Protein AF-A0A524EIC7-F1 (afdb_monomer_lite)

Foldseek 3Di:
DDPPPFDWQWDADPPPRDIDTDGPVQQDPQQWHQDPPPRDIDHNPPPPPVPDPPPPPPPPPPLPQQAPVNALPLPVPDVVVCQVLLLVLLLVLCVCCVVVVVVLVVQLVVLCVVPNPVSNVVSVLVQQLVQLVSLQVSCCVSPVFHFDNDSVSSNQLSVQLVVVCCVVCVVVVVLVVCVVVDDPVRSVVVVVVCSVVCSSVSSVSSNVSSSNRGPRPPPCCPPVPPQWDWDQDPPRRDIDTDHPVQQDPVQWHQPPRNRDIDHDDDDDDPPPPPPPND

Sequence (278 aa):
MDLETQDKLRIECPRCGASYLYSKKHIDDDGFVECQNCGKPMEASIQESAVPPKVMPLEEPEEEYIPWGKRPENVERSIIQDLPKLFAQGFLLTLIFGLGSFFWIFFLAIFIALGSIFGLVIGIMAMLILAGWINMGLSGYFWSIDAKPDWKALLGHGLALLVLIVVVGIPILIVNFIRATLDLTLYILLQFLFLIVYTPIYGFIGRFVALHFEKGKVYDMGKPSKTARRAKCPNCAATYFYDESSVDSQGKIQCQNCGTRFNFPEGPIPSGIGSELQ

pLDDT: mean 84.23, std 17.42, range [38.91, 98.19]

Radius of gyration: 30.25 Å; chains: 1; bounding box: 68×48×91 Å

Structure (mmCIF, N/CA/C/O backbone):
data_AF-A0A524EIC7-F1
#
_entry.id   AF-A0A524EIC7-F1
#
loop_
_atom_site.group_PDB
_atom_site.id
_atom_site.type_symbol
_atom_site.label_atom_id
_atom_site.label_alt_id
_atom_site.label_comp_id
_atom_site.label_asym_id
_atom_site.label_entity_id
_atom_site.label_seq_id
_atom_site.pdbx_PDB_ins_code
_atom_site.Cartn_x
_atom_site.Cartn_y
_atom_site.Cartn_z
_atom_site.occupancy
_atom_site.B_iso_or_equiv
_atom_site.auth_seq_id
_atom_site.auth_comp_id
_atom_site.auth_asym_id
_atom_site.auth_atom_id
_atom_site.pdbx_PDB_model_num
ATOM 1 N N . MET A 1 1 ? -21.619 9.763 50.024 1.00 43.28 1 MET A N 1
ATOM 2 C CA . MET A 1 1 ? -22.488 8.677 49.533 1.00 43.28 1 MET A CA 1
ATOM 3 C C . MET A 1 1 ? -21.613 7.445 49.588 1.00 43.28 1 MET A C 1
ATOM 5 O O . MET A 1 1 ? -20.803 7.245 48.692 1.00 43.28 1 MET A O 1
ATOM 9 N N . ASP A 1 2 ? -21.631 6.773 50.735 1.00 39.47 2 ASP A N 1
ATOM 10 C CA . ASP A 1 2 ? -20.732 5.660 51.014 1.00 39.47 2 ASP A CA 1
ATOM 11 C C . ASP A 1 2 ? -21.096 4.500 50.093 1.00 39.47 2 ASP A C 1
ATOM 13 O O . ASP A 1 2 ? -22.223 4.005 50.096 1.00 39.47 2 ASP A O 1
ATOM 17 N N . LEU A 1 3 ? -20.149 4.118 49.240 1.00 43.47 3 LEU A N 1
ATOM 18 C CA . LEU A 1 3 ? -20.203 2.859 48.519 1.00 43.47 3 LEU A CA 1
ATOM 19 C C . LEU A 1 3 ? -19.966 1.771 49.564 1.00 43.47 3 LEU A C 1
ATOM 21 O O . LEU A 1 3 ? -18.830 1.362 49.783 1.00 43.47 3 LEU A O 1
ATOM 25 N N . GLU A 1 4 ? -21.035 1.340 50.235 1.00 50.25 4 GLU A N 1
ATOM 26 C CA . GLU A 1 4 ? -21.050 0.053 50.920 1.00 50.25 4 GLU A CA 1
ATOM 27 C C . GLU A 1 4 ? -20.623 -0.997 49.892 1.00 50.25 4 GLU A C 1
ATOM 29 O O . GLU A 1 4 ? -21.373 -1.361 48.981 1.00 50.25 4 GLU A O 1
ATOM 34 N N . THR A 1 5 ? -19.375 -1.443 49.999 1.00 52.91 5 THR A N 1
ATOM 35 C CA . THR A 1 5 ? -18.876 -2.664 49.381 1.00 52.91 5 THR A CA 1
ATOM 36 C C . THR A 1 5 ? -19.789 -3.789 49.838 1.00 52.91 5 THR A C 1
ATOM 38 O O . THR A 1 5 ? -19.650 -4.310 50.938 1.00 52.91 5 THR A O 1
ATOM 41 N N . GLN A 1 6 ? -20.799 -4.100 49.026 1.00 60.72 6 GLN A N 1
ATOM 42 C CA . GLN A 1 6 ? -21.720 -5.186 49.311 1.00 60.72 6 GLN A CA 1
ATOM 43 C C . GLN A 1 6 ? -20.923 -6.485 49.311 1.00 60.72 6 GLN A C 1
ATOM 45 O O . GLN A 1 6 ? -20.470 -6.929 48.255 1.00 60.72 6 GLN A O 1
ATOM 50 N N . ASP A 1 7 ? -20.773 -7.082 50.491 1.00 80.19 7 ASP A N 1
ATOM 51 C CA . ASP A 1 7 ? -20.221 -8.419 50.670 1.00 80.19 7 ASP A CA 1
ATOM 52 C C . ASP A 1 7 ? -21.032 -9.410 49.820 1.00 80.19 7 ASP A C 1
ATOM 54 O O . ASP A 1 7 ? -22.159 -9.793 50.164 1.00 80.19 7 ASP A O 1
ATOM 58 N N . LYS A 1 8 ? -20.482 -9.787 48.664 1.00 85.38 8 LYS A N 1
ATOM 59 C CA . LYS A 1 8 ? -21.011 -10.851 47.812 1.00 85.38 8 LYS A CA 1
ATOM 60 C C . LYS A 1 8 ? -20.210 -12.117 48.085 1.00 85.38 8 LYS A C 1
ATOM 62 O O . LYS A 1 8 ? -18.986 -12.102 47.992 1.00 85.38 8 LYS A O 1
ATOM 67 N N . LEU A 1 9 ? -20.902 -13.210 48.385 1.00 88.25 9 LEU A N 1
ATOM 68 C CA . LEU A 1 9 ? -20.310 -14.532 48.552 1.00 88.25 9 LEU A CA 1
ATOM 69 C C . LEU A 1 9 ? -20.399 -15.304 47.236 1.00 88.25 9 LEU A C 1
ATOM 71 O O . LEU A 1 9 ? -21.482 -15.419 46.661 1.00 88.25 9 LEU A O 1
ATOM 75 N N . ARG A 1 10 ? -19.277 -15.854 46.764 1.00 90.06 10 ARG A N 1
ATOM 76 C CA . ARG A 1 10 ? -19.276 -16.804 45.647 1.00 90.06 10 ARG A CA 1
ATOM 77 C C . ARG A 1 10 ? -19.504 -18.208 46.198 1.00 90.06 10 ARG A C 1
ATOM 79 O O . ARG A 1 10 ? -18.731 -18.650 47.039 1.00 90.06 10 ARG A O 1
ATOM 86 N N . ILE A 1 11 ? -20.538 -18.896 45.725 1.00 92.00 11 ILE A N 1
ATOM 87 C CA . ILE A 1 11 ? -20.890 -20.245 46.181 1.00 92.00 11 ILE A CA 1
ATOM 88 C C . ILE A 1 11 ? -21.060 -21.153 44.960 1.00 92.00 11 ILE A C 1
ATOM 90 O O . ILE A 1 11 ? -21.779 -20.808 44.018 1.00 92.00 11 ILE A O 1
ATOM 94 N N . GLU A 1 12 ? -20.393 -22.306 44.975 1.00 94.00 12 GLU A N 1
ATOM 95 C CA . GLU A 1 12 ? -20.515 -23.351 43.958 1.00 94.00 12 GLU A CA 1
ATOM 96 C C . GLU A 1 12 ? -21.539 -24.401 44.399 1.00 94.00 12 GLU A C 1
ATOM 98 O O . GLU A 1 12 ? -21.510 -24.891 45.527 1.00 94.00 12 GLU A O 1
ATOM 103 N N . CYS A 1 13 ? -22.484 -24.739 43.523 1.00 93.31 13 CYS A N 1
ATOM 104 C CA . CYS A 1 13 ? -23.522 -25.710 43.833 1.00 93.31 13 CYS A CA 1
ATOM 105 C C . CYS A 1 13 ? -22.961 -27.142 43.795 1.00 93.31 13 CYS A C 1
ATOM 107 O O . CYS A 1 13 ? -22.622 -27.617 42.708 1.00 93.31 13 CYS A O 1
ATOM 109 N N . PRO A 1 14 ? -22.992 -27.907 44.905 1.00 94.06 14 PRO A N 1
ATOM 110 C CA . PRO A 1 14 ? -22.426 -29.259 44.951 1.00 94.06 14 PRO A CA 1
ATOM 111 C C . PRO A 1 14 ? -23.191 -30.275 44.090 1.00 94.06 14 PRO A C 1
ATOM 113 O O . PRO A 1 14 ? -22.718 -31.385 43.869 1.00 94.06 14 PRO A O 1
ATOM 116 N N . ARG A 1 15 ? -24.394 -29.925 43.616 1.00 93.12 15 ARG A N 1
ATOM 117 C CA . ARG A 1 15 ? -25.211 -30.809 42.772 1.00 93.12 15 ARG A CA 1
ATOM 118 C C . ARG A 1 15 ? -24.992 -30.609 41.277 1.00 93.12 15 ARG A C 1
ATOM 120 O O . ARG A 1 15 ? -25.079 -31.581 40.540 1.00 93.12 15 ARG A O 1
ATOM 127 N N . CYS A 1 16 ? -24.790 -29.371 40.822 1.00 90.00 16 CYS A N 1
ATOM 128 C CA . CYS A 1 16 ? -24.720 -29.060 39.387 1.00 90.00 16 CYS A CA 1
ATOM 129 C C . CYS A 1 16 ? -23.423 -28.368 38.944 1.00 90.00 16 CYS A C 1
ATOM 131 O O . CYS A 1 16 ? -23.261 -28.135 37.752 1.00 90.00 16 CYS A O 1
ATOM 133 N N . GLY A 1 17 ? -22.524 -28.017 39.870 1.00 90.69 17 GLY A N 1
ATOM 134 C CA . GLY A 1 17 ? -21.249 -27.348 39.578 1.00 90.69 17 GLY A CA 1
ATOM 135 C C . GLY A 1 17 ? -21.366 -25.869 39.189 1.00 90.69 17 GLY A C 1
ATOM 136 O O . GLY A 1 17 ? -20.363 -25.212 38.932 1.00 90.69 17 GLY A O 1
ATOM 137 N N . ALA A 1 18 ? -22.577 -25.307 39.131 1.00 84.12 18 ALA A N 1
ATOM 138 C CA . ALA A 1 18 ? -22.754 -23.895 38.808 1.00 84.12 18 ALA A CA 1
ATOM 139 C C . ALA A 1 18 ? -22.288 -23.000 39.970 1.00 84.12 18 ALA A C 1
ATOM 141 O O . ALA A 1 18 ? -22.643 -23.241 41.125 1.00 84.12 18 ALA A O 1
ATOM 142 N N . SER A 1 19 ? -21.525 -21.952 39.655 1.00 91.00 19 SER A N 1
ATOM 143 C CA . SER A 1 19 ? -21.022 -20.960 40.614 1.00 91.00 19 SER A CA 1
ATOM 144 C C . SER A 1 19 ? -21.784 -19.643 40.497 1.00 91.00 19 SER A C 1
ATOM 146 O O . SER A 1 19 ? -21.865 -19.079 39.409 1.00 91.00 19 SER A O 1
ATOM 148 N N . TYR A 1 20 ? -22.282 -19.120 41.619 1.00 88.94 20 TYR A N 1
ATOM 149 C CA . TYR A 1 20 ? -23.049 -17.869 41.672 1.00 88.94 20 TYR A CA 1
ATOM 150 C C . TYR A 1 20 ? -22.525 -16.920 42.753 1.00 88.94 20 TYR A C 1
ATOM 152 O O . TYR A 1 20 ? -21.944 -17.359 43.743 1.00 88.94 20 TYR A O 1
ATOM 160 N N . LEU A 1 21 ? -22.748 -15.615 42.565 1.00 91.19 21 LEU A N 1
ATOM 161 C CA . LEU A 1 21 ? -22.489 -14.571 43.561 1.00 91.19 21 LEU A CA 1
ATOM 162 C C . LEU A 1 21 ? -23.799 -14.186 44.256 1.00 91.19 21 LEU A C 1
ATOM 164 O O . LEU A 1 21 ? -24.669 -13.567 43.644 1.00 91.19 21 LEU A O 1
ATOM 168 N N . TYR A 1 22 ? -23.920 -14.509 45.540 1.00 90.81 22 TYR A N 1
ATOM 169 C CA . TYR A 1 22 ? -25.063 -14.143 46.371 1.00 90.81 22 TYR A CA 1
ATOM 170 C C . TYR A 1 22 ? -24.699 -12.966 47.275 1.00 90.81 22 TYR A C 1
ATOM 172 O O . TYR A 1 22 ? -23.690 -12.978 47.973 1.00 90.81 22 TYR A O 1
ATOM 180 N N . SER A 1 23 ? -25.529 -11.927 47.285 1.00 89.75 23 SER A N 1
ATOM 181 C CA . SER A 1 23 ? -25.493 -10.914 48.349 1.00 89.75 23 SER A CA 1
ATOM 182 C C . SER A 1 23 ? -26.122 -11.468 49.629 1.00 89.75 23 SER A C 1
ATOM 184 O O . SER A 1 23 ? -27.088 -12.221 49.518 1.00 89.75 23 SER A O 1
ATOM 186 N N . LYS A 1 24 ? -25.689 -11.003 50.811 1.00 90.19 24 LYS A N 1
ATOM 187 C CA . LYS A 1 24 ? -26.228 -11.429 52.125 1.00 90.19 24 LYS A CA 1
ATOM 188 C C . LYS A 1 24 ? -27.764 -11.490 52.207 1.00 90.19 24 LYS A C 1
ATOM 190 O O . LYS A 1 24 ? -28.291 -12.408 52.805 1.00 90.19 24 LYS A O 1
ATOM 195 N N . LYS A 1 25 ? -28.485 -10.588 51.527 1.00 93.00 25 LYS A N 1
ATOM 196 C CA . LYS A 1 25 ? -29.965 -10.587 51.459 1.00 93.00 25 LYS A CA 1
ATOM 197 C C . LYS A 1 25 ? -30.618 -11.815 50.794 1.00 93.00 25 LYS A C 1
ATOM 199 O O . LYS A 1 25 ? -31.835 -11.921 50.835 1.00 93.00 25 LYS A O 1
ATOM 204 N N . HIS A 1 26 ? -29.855 -12.654 50.092 1.00 92.94 26 HIS A N 1
ATOM 205 C CA . HIS A 1 26 ? -30.364 -13.880 49.459 1.00 92.94 26 HIS A CA 1
ATOM 206 C C . HIS A 1 26 ? -30.046 -15.136 50.275 1.00 92.94 26 HIS A C 1
ATOM 208 O O . HIS A 1 26 ? -30.415 -16.223 49.845 1.00 92.94 26 HIS A O 1
ATOM 214 N N . ILE A 1 27 ? -29.330 -14.982 51.390 1.00 92.94 27 ILE A N 1
ATOM 215 C CA . ILE A 1 27 ? -29.072 -16.048 52.350 1.00 92.94 27 ILE A CA 1
ATOM 216 C C . ILE A 1 27 ? -30.216 -15.984 53.357 1.00 92.94 27 ILE A C 1
ATOM 218 O O . ILE A 1 27 ? -30.491 -14.905 53.886 1.00 92.94 27 ILE A O 1
ATOM 222 N N . ASP A 1 28 ? -30.917 -17.095 53.552 1.00 94.62 28 ASP A N 1
ATOM 223 C CA . ASP A 1 28 ? -31.962 -17.170 54.570 1.00 94.62 28 ASP A CA 1
ATOM 224 C C . ASP A 1 28 ? -31.372 -17.174 55.992 1.00 94.62 28 ASP A C 1
ATOM 226 O O . ASP A 1 28 ? -30.154 -17.230 56.189 1.00 94.62 28 ASP A O 1
ATOM 230 N N . ASP A 1 29 ? -32.243 -17.079 56.997 1.00 94.38 29 ASP A N 1
ATOM 231 C CA . ASP A 1 29 ? -31.838 -17.017 58.407 1.00 94.38 29 ASP A CA 1
ATOM 232 C C . ASP A 1 29 ? -31.119 -18.299 58.879 1.00 94.38 29 ASP A C 1
ATOM 234 O O . ASP A 1 29 ? -30.371 -18.259 59.858 1.00 94.38 29 ASP A O 1
ATOM 238 N N . ASP A 1 30 ? -31.298 -19.413 58.159 1.00 95.00 30 ASP A N 1
ATOM 239 C CA . ASP A 1 30 ? -30.657 -20.704 58.419 1.00 95.00 30 ASP A CA 1
ATOM 240 C C . ASP A 1 30 ? -29.318 -20.860 57.670 1.00 95.00 30 ASP A C 1
ATOM 242 O O . ASP A 1 30 ? -28.636 -21.878 57.809 1.00 95.00 30 ASP A O 1
ATOM 246 N N . GLY A 1 31 ? -28.906 -19.858 56.886 1.00 94.50 31 GLY A N 1
ATOM 247 C CA . GLY A 1 31 ? -27.647 -19.872 56.150 1.00 94.50 31 GLY A CA 1
ATOM 248 C C . GLY A 1 31 ? -27.704 -20.608 54.809 1.00 94.50 31 GLY A C 1
ATOM 249 O O . GLY A 1 31 ? -26.655 -20.980 54.288 1.00 94.50 31 GLY A O 1
ATOM 250 N N . PHE A 1 32 ? -28.880 -20.830 54.223 1.00 95.94 32 PHE A N 1
ATOM 251 C CA . PHE A 1 32 ? -29.047 -21.485 52.926 1.00 95.94 32 PHE A CA 1
ATOM 252 C C . PHE A 1 32 ? -29.341 -20.488 51.800 1.00 95.94 32 PHE A C 1
ATOM 254 O O . PHE A 1 32 ? -29.868 -19.393 51.991 1.00 95.94 32 PHE A O 1
ATOM 261 N N . VAL A 1 33 ? -28.975 -20.887 50.580 1.00 96.44 33 VAL A N 1
ATOM 262 C CA . VAL A 1 33 ? -29.345 -20.217 49.327 1.00 96.44 33 VAL A CA 1
ATOM 263 C C . VAL A 1 33 ? -29.922 -21.235 48.352 1.00 96.44 33 VAL A C 1
ATOM 265 O O . VAL A 1 33 ? -29.544 -22.408 48.358 1.00 96.44 33 VAL A O 1
ATOM 268 N N . GLU A 1 34 ? -30.815 -20.799 47.470 1.00 96.50 34 GLU A N 1
ATOM 269 C CA . GLU A 1 34 ? -31.344 -21.647 46.403 1.00 96.50 34 GLU A CA 1
ATOM 270 C C . GLU A 1 34 ? -30.486 -21.521 45.137 1.00 96.50 34 GLU A C 1
ATOM 272 O O . GLU A 1 34 ? -30.243 -20.423 44.635 1.00 96.50 34 GLU A O 1
ATOM 277 N N . CYS A 1 35 ? -30.014 -22.651 44.599 1.00 94.12 35 CYS A N 1
ATOM 278 C CA . CYS A 1 35 ? -29.236 -22.646 43.364 1.00 94.12 35 CYS A CA 1
ATOM 279 C C . CYS A 1 35 ? -30.078 -22.152 42.178 1.00 94.12 35 CYS A C 1
ATOM 281 O O . CYS A 1 35 ? -31.041 -22.814 41.791 1.00 94.12 35 CYS A O 1
ATOM 283 N N . GLN A 1 36 ? -29.645 -21.073 41.518 1.00 91.88 36 GLN A N 1
ATOM 284 C CA . GLN A 1 36 ? -30.349 -20.507 40.357 1.00 91.88 36 GLN A CA 1
ATOM 285 C C . GLN A 1 36 ? -30.436 -21.451 39.143 1.00 91.88 36 GLN A C 1
ATOM 287 O O . GLN A 1 36 ? -31.256 -21.223 38.260 1.00 91.88 36 GLN A O 1
ATOM 292 N N . ASN A 1 37 ? -29.606 -22.501 39.083 1.00 90.12 37 ASN A N 1
ATOM 293 C CA . ASN A 1 37 ? -29.665 -23.494 38.007 1.00 90.12 37 ASN A CA 1
ATOM 294 C C . ASN A 1 37 ? -30.654 -24.628 38.311 1.00 90.12 37 ASN A C 1
ATOM 296 O O . ASN A 1 37 ? -31.500 -24.965 37.491 1.00 90.12 37 ASN A O 1
ATOM 300 N N . CYS A 1 38 ? -30.522 -25.266 39.480 1.00 92.06 38 CYS A N 1
ATOM 301 C CA . CYS A 1 38 ? -31.224 -26.520 39.777 1.00 92.06 38 CYS A CA 1
ATOM 302 C C . CYS A 1 38 ? -32.336 -26.401 40.829 1.00 92.06 38 CYS A C 1
ATOM 304 O O . CYS A 1 38 ? -32.993 -27.405 41.114 1.00 92.06 38 CYS A O 1
ATOM 306 N N . GLY A 1 39 ? -32.535 -25.220 41.426 1.00 94.31 39 GLY A N 1
ATOM 307 C CA . GLY A 1 39 ? -33.586 -24.960 42.419 1.00 94.31 39 GLY A CA 1
ATOM 308 C C . GLY A 1 39 ? -33.437 -25.763 43.715 1.00 94.31 39 GLY A C 1
ATOM 309 O O . GLY A 1 39 ? -34.411 -26.026 44.414 1.00 94.31 39 GLY A O 1
ATOM 310 N N . LYS A 1 40 ? -32.238 -26.280 44.012 1.00 97.00 40 LYS A N 1
ATOM 311 C CA . LYS A 1 40 ? -31.982 -27.014 45.259 1.00 97.00 40 LYS A CA 1
ATOM 312 C C . LYS A 1 40 ? -31.330 -26.091 46.288 1.00 97.00 40 LYS A C 1
ATOM 314 O O . LYS A 1 40 ? -30.403 -25.367 45.912 1.00 97.00 40 LYS A O 1
ATOM 319 N N . PRO A 1 41 ? -31.773 -26.141 47.559 1.00 96.38 41 PRO A N 1
ATOM 320 C CA . PRO A 1 41 ? -31.133 -25.399 48.633 1.00 96.38 41 PRO A CA 1
ATOM 321 C C . PRO A 1 41 ? -29.729 -25.953 48.882 1.00 96.38 41 PRO A C 1
ATOM 323 O O . PRO A 1 41 ? -29.483 -27.159 48.753 1.00 96.38 41 PRO A O 1
ATOM 326 N N . MET A 1 42 ? -28.809 -25.060 49.216 1.00 94.75 42 MET A N 1
ATOM 327 C CA . MET A 1 42 ? -27.413 -25.357 49.514 1.00 94.75 42 MET A CA 1
ATOM 328 C C . MET A 1 42 ? -26.915 -24.416 50.609 1.00 94.75 42 MET A C 1
ATOM 330 O O . MET A 1 42 ? -27.291 -23.247 50.643 1.00 94.75 42 MET A O 1
ATOM 334 N N . GLU A 1 43 ? -26.097 -24.946 51.511 1.00 95.56 43 GLU A N 1
ATOM 335 C CA . GLU A 1 43 ? -25.564 -24.208 52.653 1.00 95.56 43 GLU A CA 1
ATOM 336 C C . GLU A 1 43 ? -24.532 -23.181 52.172 1.00 95.56 43 GLU A C 1
ATOM 338 O O . GLU A 1 43 ? -23.590 -23.510 51.443 1.00 95.56 43 GLU A O 1
ATOM 343 N N . ALA A 1 44 ? -24.705 -21.923 52.566 1.00 92.12 44 ALA A N 1
ATOM 344 C CA . ALA A 1 44 ? -23.763 -20.844 52.324 1.00 92.12 44 ALA A CA 1
ATOM 345 C C . ALA A 1 44 ? -22.614 -20.927 53.336 1.00 92.12 44 ALA A C 1
ATOM 347 O O . ALA A 1 44 ? -22.401 -20.021 54.141 1.00 92.12 44 ALA A O 1
ATOM 348 N N . SER A 1 45 ? -21.858 -22.030 53.313 1.00 80.88 45 SER A N 1
ATOM 349 C CA . SER A 1 45 ? -20.663 -22.144 54.141 1.00 80.88 45 SER A CA 1
ATOM 350 C C . SER A 1 45 ? -19.664 -21.090 53.671 1.00 80.88 45 SER A C 1
ATOM 352 O O . SER A 1 45 ? -19.160 -21.167 52.545 1.00 80.88 45 SER A O 1
ATOM 354 N N . ILE A 1 46 ? -19.388 -20.102 54.523 1.00 69.38 46 ILE A N 1
ATOM 355 C CA . ILE A 1 46 ? -18.307 -19.141 54.322 1.00 69.38 46 ILE A CA 1
ATOM 356 C C . ILE A 1 46 ? -17.011 -19.941 54.405 1.00 69.38 46 ILE A C 1
ATOM 358 O O . ILE A 1 46 ? -16.428 -20.119 55.470 1.00 69.38 46 ILE A O 1
ATOM 362 N N . GLN A 1 47 ? -16.564 -20.474 53.272 1.00 62.41 47 GLN A N 1
ATOM 363 C CA . GLN A 1 47 ? -15.172 -20.855 53.154 1.00 62.41 47 GLN A CA 1
ATOM 364 C C . GLN A 1 47 ? -14.408 -19.535 53.131 1.00 62.41 47 GLN A C 1
ATOM 366 O O . GLN A 1 47 ? -14.334 -18.874 52.094 1.00 62.41 47 GLN A O 1
ATOM 371 N N . GLU A 1 48 ? -13.889 -19.124 54.292 1.00 57.00 48 GLU A N 1
ATOM 372 C CA . GLU A 1 48 ? -12.797 -18.155 54.399 1.00 57.00 48 GLU A CA 1
ATOM 373 C C . GLU A 1 48 ? -11.598 -18.749 53.654 1.00 57.00 48 GLU A C 1
ATOM 375 O O . GLU A 1 48 ? -10.664 -19.313 54.220 1.00 57.00 48 GLU A O 1
ATOM 380 N N . SER A 1 49 ? -11.657 -18.691 52.327 1.00 51.47 49 SER A N 1
ATOM 381 C CA . SER A 1 49 ? -10.529 -18.976 51.472 1.00 51.47 49 SER A CA 1
ATOM 382 C C . SER A 1 49 ? -9.527 -17.862 51.734 1.00 51.47 49 SER A C 1
ATOM 384 O O . SER A 1 49 ? -9.565 -16.811 51.102 1.00 51.47 49 SER A O 1
ATOM 386 N N . ALA A 1 50 ? -8.601 -18.119 52.658 1.00 51.59 50 ALA A N 1
ATOM 387 C CA . ALA A 1 50 ? -7.410 -17.315 52.920 1.00 51.59 50 ALA A CA 1
ATOM 388 C C . ALA A 1 50 ? -6.454 -17.242 51.710 1.00 51.59 50 ALA A C 1
ATOM 390 O O . ALA A 1 50 ? -5.340 -16.732 51.821 1.00 51.59 50 ALA A O 1
ATOM 391 N N . VAL A 1 51 ? -6.866 -17.752 50.547 1.00 51.81 51 VAL A N 1
ATOM 392 C CA . VAL A 1 51 ? -6.217 -17.464 49.277 1.00 51.81 51 VAL A CA 1
ATOM 393 C C . VAL A 1 51 ? -6.649 -16.049 48.891 1.00 51.81 51 VAL A C 1
ATOM 395 O O . VAL A 1 51 ? -7.816 -15.871 48.526 1.00 51.81 51 VAL A O 1
ATOM 398 N N . PRO A 1 52 ? -5.762 -15.033 48.982 1.00 52.47 52 PRO A N 1
ATOM 399 C CA . PRO A 1 52 ? -6.078 -13.712 48.457 1.00 52.47 52 PRO A CA 1
ATOM 400 C C . PRO A 1 52 ? -6.564 -13.910 47.024 1.00 52.47 52 PRO A C 1
ATOM 402 O O . PRO A 1 52 ? -5.974 -14.749 46.329 1.00 52.47 52 PRO A O 1
ATOM 405 N N . PRO A 1 53 ? -7.634 -13.217 46.584 1.00 50.47 53 PRO A N 1
ATOM 406 C CA . PRO A 1 53 ? -8.099 -13.336 45.215 1.00 50.47 53 PRO A CA 1
ATOM 407 C C . PRO A 1 53 ? -6.864 -13.153 44.352 1.00 50.47 53 PRO A C 1
ATOM 409 O O . PRO A 1 53 ? -6.218 -12.103 44.402 1.00 50.47 53 PRO A O 1
ATOM 412 N N . LYS A 1 54 ? -6.462 -14.224 43.656 1.00 48.09 54 LYS A N 1
ATOM 413 C CA . LYS A 1 54 ? -5.453 -14.127 42.619 1.00 48.09 54 LYS A CA 1
ATOM 414 C C . LYS A 1 54 ? -6.093 -13.135 41.680 1.00 48.09 54 LYS A C 1
ATOM 416 O O . LYS A 1 54 ? -7.055 -13.498 41.009 1.00 48.09 54 LYS A O 1
ATOM 421 N N . VAL A 1 55 ? -5.663 -11.877 41.777 1.00 46.88 55 VAL A N 1
ATOM 422 C CA . VAL A 1 55 ? -6.048 -10.812 40.870 1.00 46.88 55 VAL A CA 1
ATOM 423 C C . VAL A 1 55 ? -5.699 -11.426 39.538 1.00 46.88 55 VAL A C 1
ATOM 425 O O . VAL A 1 55 ? -4.516 -11.570 39.221 1.00 46.88 55 VAL A O 1
ATOM 428 N N . MET A 1 56 ? -6.710 -11.964 38.848 1.00 38.91 56 MET A N 1
ATOM 429 C CA . MET A 1 56 ? -6.535 -12.331 37.465 1.00 38.91 56 MET A CA 1
ATOM 430 C C . MET A 1 56 ? -6.047 -11.016 36.886 1.00 38.91 56 MET A C 1
ATOM 432 O O . MET A 1 56 ? -6.736 -10.005 37.079 1.00 38.91 56 MET A O 1
ATOM 436 N N . PRO A 1 57 ? -4.818 -10.964 36.337 1.00 46.88 57 PRO A N 1
ATOM 437 C CA . PRO A 1 57 ? -4.457 -9.827 35.519 1.00 46.88 57 PRO A CA 1
ATOM 438 C C . PRO A 1 57 ? -5.659 -9.675 34.606 1.00 46.88 57 PRO A C 1
ATOM 440 O O . PRO A 1 57 ? -6.045 -10.679 34.005 1.00 46.88 57 PRO A O 1
ATOM 443 N N . LEU A 1 58 ? -6.336 -8.522 34.660 1.00 49.72 58 LEU A N 1
ATOM 444 C CA . LEU A 1 58 ? -7.356 -8.175 33.682 1.00 49.72 58 LEU A CA 1
ATOM 445 C C . LEU A 1 58 ? -6.715 -8.556 32.358 1.00 49.72 58 LEU A C 1
ATOM 447 O O . LEU A 1 58 ? -5.732 -7.916 31.980 1.00 49.72 58 LEU A O 1
ATOM 451 N N . GLU A 1 59 ? -7.141 -9.682 31.780 1.00 50.50 59 GLU A N 1
ATOM 452 C CA . GLU A 1 59 ? -6.656 -10.105 30.481 1.00 50.50 59 GLU A CA 1
ATOM 453 C C . GLU A 1 59 ? -7.003 -8.909 29.622 1.00 50.50 59 GLU A C 1
ATOM 455 O O . GLU A 1 59 ? -8.177 -8.533 29.535 1.00 50.50 59 GLU A O 1
ATOM 460 N N . GLU A 1 60 ? -5.964 -8.200 29.166 1.00 51.59 60 GLU A N 1
ATOM 461 C CA . GLU A 1 60 ? -6.146 -7.062 28.283 1.00 51.59 60 GLU A CA 1
ATOM 462 C C . GLU A 1 60 ? -7.094 -7.567 27.204 1.00 51.59 60 GLU A C 1
ATOM 464 O O . GLU A 1 60 ? -6.768 -8.589 26.591 1.00 51.59 60 GLU A O 1
ATOM 469 N N . PRO A 1 61 ? -8.298 -6.977 27.075 1.00 51.09 61 PRO A N 1
ATOM 470 C CA . PRO A 1 61 ? -9.337 -7.538 26.232 1.00 51.09 61 PRO A CA 1
ATOM 471 C C . PRO A 1 61 ? -8.710 -7.783 24.870 1.00 51.09 61 PRO A C 1
ATOM 473 O O . PRO A 1 61 ? -8.240 -6.825 24.252 1.00 51.09 61 PRO A O 1
ATOM 476 N N . GLU A 1 62 ? -8.616 -9.060 24.472 1.00 48.50 62 GLU A N 1
ATOM 477 C CA . GLU A 1 62 ? -7.997 -9.440 23.208 1.00 48.50 62 GLU A CA 1
ATOM 478 C C . GLU A 1 62 ? -8.645 -8.574 22.134 1.00 48.50 62 GLU A C 1
ATOM 480 O O . GLU A 1 62 ? -9.861 -8.624 21.932 1.00 48.50 62 GLU A O 1
ATOM 485 N N . GLU A 1 63 ? -7.842 -7.693 21.534 1.00 50.41 63 GLU A N 1
ATOM 486 C CA . GLU A 1 63 ? -8.303 -6.717 20.558 1.00 50.41 63 GLU A CA 1
ATOM 487 C C . GLU A 1 63 ? -9.052 -7.481 19.459 1.00 50.41 63 GLU A C 1
ATOM 489 O O . GLU A 1 63 ? -8.426 -8.165 18.645 1.00 50.41 63 GLU A O 1
ATOM 494 N N . GLU A 1 64 ? -10.389 -7.407 19.435 1.00 50.59 64 GLU A N 1
ATOM 495 C CA . GLU A 1 64 ? -11.188 -8.082 18.413 1.00 50.59 64 GLU A CA 1
ATOM 496 C C . GLU A 1 64 ? -10.960 -7.351 17.084 1.00 50.59 64 GLU A C 1
ATOM 498 O O . GLU A 1 64 ? -11.669 -6.420 16.695 1.00 50.59 64 GLU A O 1
ATOM 503 N N . TYR A 1 65 ? -9.883 -7.736 16.400 1.00 55.38 65 TYR A N 1
ATOM 504 C CA . TYR A 1 65 ? -9.528 -7.263 15.078 1.00 55.38 65 TYR A CA 1
ATOM 505 C C . TYR A 1 65 ? -10.704 -7.531 14.143 1.00 55.38 65 TYR A C 1
ATOM 507 O O . TYR A 1 65 ? -10.993 -8.680 13.812 1.00 55.38 65 TYR A O 1
ATOM 515 N N . ILE A 1 66 ? -11.379 -6.471 13.690 1.00 57.44 66 ILE A N 1
ATOM 516 C CA . ILE A 1 66 ? -12.402 -6.586 12.651 1.00 57.44 66 ILE A CA 1
ATOM 517 C C . ILE A 1 66 ? -11.667 -6.851 11.328 1.00 57.44 66 ILE A C 1
ATOM 519 O O . ILE A 1 66 ? -11.003 -5.940 10.813 1.00 57.44 66 ILE A O 1
ATOM 523 N N . PRO A 1 67 ? -11.781 -8.063 10.746 1.00 52.59 67 PRO A N 1
ATOM 524 C CA . PRO A 1 67 ? -11.121 -8.394 9.492 1.00 52.59 67 PRO A CA 1
ATOM 525 C C . PRO A 1 67 ? -11.526 -7.409 8.406 1.00 52.59 67 PRO A C 1
ATOM 527 O O . PRO A 1 67 ? -12.688 -7.014 8.340 1.00 52.59 67 PRO A O 1
ATOM 530 N N . TRP A 1 68 ? -10.592 -7.039 7.530 1.00 51.28 68 TRP A N 1
ATOM 531 C CA . TRP A 1 68 ? -10.832 -6.066 6.458 1.00 51.28 68 TRP A CA 1
ATOM 532 C C . TRP A 1 68 ? -12.114 -6.358 5.653 1.00 51.28 68 TRP A C 1
ATOM 534 O O . TRP A 1 68 ? -12.926 -5.460 5.464 1.00 51.28 68 TRP A O 1
ATOM 544 N N . GLY A 1 69 ? -12.372 -7.624 5.303 1.00 54.84 69 GLY A N 1
ATOM 545 C CA . GLY A 1 69 ? -13.589 -8.034 4.583 1.00 54.84 69 GLY A CA 1
ATOM 546 C C . GLY A 1 69 ? -14.899 -7.943 5.383 1.00 54.84 69 GLY A C 1
ATOM 547 O O . GLY A 1 69 ? -15.970 -8.121 4.817 1.00 54.84 69 GLY A O 1
ATOM 548 N N . LYS A 1 70 ? -14.831 -7.683 6.695 1.00 54.75 70 LYS A N 1
ATOM 549 C CA . LYS A 1 70 ? -15.985 -7.408 7.565 1.00 54.75 70 LYS A CA 1
ATOM 550 C C . LYS A 1 70 ? -16.124 -5.930 7.911 1.00 54.75 70 LYS A C 1
ATOM 552 O O . LYS A 1 70 ? -17.087 -5.567 8.586 1.00 54.75 70 LYS A O 1
ATOM 557 N N . ARG A 1 71 ? -15.185 -5.073 7.490 1.00 59.00 71 ARG A N 1
ATOM 558 C CA . ARG A 1 71 ? -15.379 -3.637 7.651 1.00 59.00 71 ARG A CA 1
ATOM 559 C C . ARG A 1 71 ? -16.501 -3.233 6.706 1.00 59.00 71 ARG A C 1
ATOM 561 O O . ARG A 1 71 ? -16.389 -3.513 5.515 1.00 59.00 71 ARG A O 1
ATOM 568 N N . PRO A 1 72 ? -17.581 -2.625 7.211 1.00 49.50 72 PRO A N 1
ATOM 569 C CA . PRO A 1 72 ? -18.617 -2.065 6.365 1.00 49.50 72 PRO A CA 1
ATOM 570 C C . PRO A 1 72 ? -17.963 -0.992 5.503 1.00 49.50 72 PRO A C 1
ATOM 572 O O . PRO A 1 72 ? -17.650 0.110 5.947 1.00 49.50 72 PRO A O 1
ATOM 575 N N . GLU A 1 73 ? -17.670 -1.405 4.283 1.00 53.19 73 GLU A N 1
ATOM 576 C CA . GLU A 1 73 ? -17.161 -0.610 3.198 1.00 53.19 73 GLU A CA 1
ATOM 577 C C . GLU A 1 73 ? -17.849 0.763 3.243 1.00 53.19 73 GLU A C 1
ATOM 579 O O . GLU A 1 73 ? -19.053 0.883 3.017 1.00 53.19 73 GLU A O 1
ATOM 584 N N . ASN A 1 74 ? -17.097 1.824 3.551 1.00 48.72 74 ASN A N 1
ATOM 585 C CA . ASN A 1 74 ? -17.521 3.202 3.287 1.00 48.72 74 ASN A CA 1
ATOM 586 C C . ASN A 1 74 ? -17.528 3.438 1.758 1.00 48.72 74 ASN A C 1
ATOM 588 O O . ASN A 1 74 ? -16.924 4.383 1.254 1.00 48.72 74 ASN A O 1
ATOM 592 N N . VAL A 1 75 ? -18.165 2.520 1.021 1.00 48.53 75 VAL A N 1
ATOM 593 C CA . VAL A 1 75 ? -18.147 2.332 -0.436 1.00 48.53 75 VAL A CA 1
ATOM 594 C C . VAL A 1 75 ? -18.939 3.383 -1.184 1.00 48.53 75 VAL A C 1
ATOM 596 O O . VAL A 1 75 ? -18.819 3.489 -2.399 1.00 48.53 75 VAL A O 1
ATOM 599 N N . GLU A 1 76 ? -19.666 4.246 -0.484 1.00 46.41 76 GLU A N 1
ATOM 600 C CA . GLU A 1 76 ? -20.330 5.369 -1.140 1.00 46.41 76 GLU A CA 1
ATOM 601 C C . GLU A 1 76 ? -19.434 6.589 -1.368 1.00 46.41 76 GLU A C 1
ATOM 603 O O . GLU A 1 76 ? -19.828 7.481 -2.123 1.00 46.41 76 GLU A O 1
ATOM 608 N N . ARG A 1 77 ? -18.206 6.651 -0.820 1.00 57.97 77 ARG A N 1
ATOM 609 C CA . ARG A 1 77 ? -17.240 7.613 -1.373 1.00 57.97 77 ARG A CA 1
ATOM 610 C C . ARG A 1 77 ? -16.823 7.103 -2.737 1.00 57.97 77 ARG A C 1
ATOM 612 O O . ARG A 1 77 ? -16.055 6.151 -2.849 1.00 57.97 77 ARG A O 1
ATOM 619 N N . SER A 1 78 ? -17.382 7.722 -3.774 1.00 74.75 78 SER A N 1
ATOM 620 C CA . SER A 1 78 ? -17.095 7.330 -5.143 1.00 74.75 78 SER A CA 1
ATOM 621 C C . SER A 1 78 ? -15.583 7.358 -5.363 1.00 74.75 78 SER A C 1
ATOM 623 O O . SER A 1 78 ? -14.900 8.295 -4.951 1.00 74.75 78 SER A O 1
ATOM 625 N N . ILE A 1 79 ? -15.054 6.337 -6.039 1.00 83.31 79 ILE A N 1
ATOM 626 C CA . ILE A 1 79 ? -13.637 6.252 -6.443 1.00 83.31 79 ILE A CA 1
ATOM 627 C C . ILE A 1 79 ? -13.167 7.569 -7.089 1.00 83.31 79 ILE A C 1
ATOM 629 O O . ILE A 1 79 ? -12.013 7.963 -6.957 1.00 83.31 79 ILE A O 1
ATOM 633 N N . ILE A 1 80 ? -14.090 8.284 -7.734 1.00 87.94 80 ILE A N 1
ATOM 634 C CA . ILE A 1 80 ? -13.886 9.597 -8.344 1.00 87.94 80 ILE A CA 1
ATOM 635 C C . ILE A 1 80 ? -13.472 10.661 -7.310 1.00 87.94 80 ILE A C 1
ATOM 637 O O . ILE A 1 80 ? -12.574 11.449 -7.593 1.00 87.94 80 ILE A O 1
ATOM 641 N N . GLN A 1 81 ? -14.068 10.685 -6.112 1.00 90.50 81 GLN A N 1
ATOM 642 C CA . GLN A 1 81 ? -13.686 11.616 -5.036 1.00 90.50 81 GLN A CA 1
ATOM 643 C C . GLN A 1 81 ? -12.283 11.328 -4.490 1.00 90.50 81 GLN A C 1
ATOM 645 O O . GLN A 1 81 ? -11.559 12.246 -4.106 1.00 90.50 81 GLN A O 1
ATOM 650 N N . ASP A 1 82 ? -11.892 10.056 -4.488 1.00 91.81 82 ASP A N 1
ATOM 651 C CA . ASP A 1 82 ? -10.581 9.605 -4.027 1.00 91.81 82 ASP A CA 1
ATOM 652 C C . ASP A 1 82 ? -9.501 9.709 -5.120 1.00 91.81 82 ASP A C 1
ATOM 654 O O . ASP A 1 82 ? -8.307 9.667 -4.812 1.00 91.81 82 ASP A O 1
ATOM 658 N N . LEU A 1 83 ? -9.891 9.891 -6.387 1.00 95.19 83 LEU A N 1
ATOM 659 C CA . LEU A 1 83 ? -8.990 9.888 -7.539 1.00 95.19 83 LEU A CA 1
ATOM 660 C C . LEU A 1 83 ? -7.835 10.901 -7.423 1.00 95.19 83 LEU A C 1
ATOM 662 O O . LEU A 1 83 ? -6.699 10.497 -7.679 1.00 95.19 83 LEU A O 1
ATOM 666 N N . PRO A 1 84 ? -8.034 12.163 -6.982 1.00 96.56 84 PRO A N 1
ATOM 667 C CA . PRO A 1 84 ? -6.925 13.102 -6.808 1.00 96.56 84 PRO A CA 1
ATOM 668 C C . PRO A 1 84 ? -5.907 12.640 -5.757 1.00 96.56 84 PRO A C 1
ATOM 670 O O . PRO A 1 84 ? -4.705 12.818 -5.942 1.00 96.56 84 PRO A O 1
ATOM 673 N N . LYS A 1 85 ? -6.369 12.007 -4.669 1.00 95.62 85 LYS A N 1
ATOM 674 C CA . LYS A 1 85 ? -5.490 11.462 -3.623 1.00 95.62 85 LYS A CA 1
ATOM 675 C C . LYS A 1 85 ? -4.732 10.233 -4.110 1.00 95.62 85 LYS A C 1
ATOM 677 O O . LYS A 1 85 ? -3.533 10.129 -3.863 1.00 95.62 85 LYS A O 1
ATOM 682 N N . LEU A 1 86 ? -5.411 9.335 -4.829 1.00 96.62 86 LEU A N 1
ATOM 683 C CA . LEU A 1 86 ? -4.781 8.179 -5.475 1.00 96.62 86 LEU A CA 1
ATOM 684 C C . LEU A 1 86 ? -3.699 8.638 -6.453 1.00 96.62 86 LEU A C 1
ATOM 686 O O . LEU A 1 86 ? -2.582 8.128 -6.423 1.00 96.62 86 LEU A O 1
ATOM 690 N N . PHE A 1 87 ? -4.000 9.648 -7.269 1.00 97.69 87 PHE A N 1
ATOM 691 C CA . PHE A 1 87 ? -3.034 10.216 -8.196 1.00 97.69 87 PHE A CA 1
ATOM 692 C C . PHE A 1 87 ? -1.833 10.822 -7.457 1.00 97.69 87 PHE A C 1
ATOM 694 O O . PHE A 1 87 ? -0.695 10.497 -7.778 1.00 97.69 87 PHE A O 1
ATOM 701 N N . ALA A 1 88 ? -2.062 11.644 -6.427 1.00 98.00 88 ALA A N 1
ATOM 702 C CA . ALA A 1 88 ? -0.989 12.269 -5.653 1.00 98.00 88 ALA A CA 1
ATOM 703 C C . ALA A 1 88 ? -0.077 11.239 -4.961 1.00 98.00 88 ALA A C 1
ATOM 705 O O . ALA A 1 88 ? 1.147 11.334 -5.066 1.00 98.00 88 ALA A O 1
ATOM 706 N N . GLN A 1 89 ? -0.655 10.227 -4.303 1.00 97.56 89 GLN A N 1
ATOM 707 C CA . GLN A 1 89 ? 0.121 9.159 -3.672 1.00 97.56 89 GLN A CA 1
ATOM 708 C C . GLN A 1 89 ? 0.929 8.374 -4.705 1.00 97.56 89 GLN A C 1
ATOM 710 O O . GLN A 1 89 ? 2.123 8.155 -4.511 1.00 97.56 89 GLN A O 1
ATOM 715 N N . GLY A 1 90 ? 0.293 7.947 -5.796 1.00 97.75 90 GLY A N 1
ATOM 716 C CA . GLY A 1 90 ? 0.959 7.168 -6.830 1.00 97.75 90 GLY A CA 1
ATOM 717 C C . GLY A 1 90 ? 2.048 7.948 -7.558 1.00 97.75 90 GLY A C 1
ATOM 718 O O . GLY A 1 90 ? 3.087 7.381 -7.893 1.00 97.75 90 GLY A O 1
ATOM 719 N N . PHE A 1 91 ? 1.862 9.258 -7.738 1.00 98.06 91 PHE A N 1
ATOM 720 C CA . PHE A 1 91 ? 2.852 10.132 -8.356 1.00 98.06 91 PHE A CA 1
ATOM 721 C C . PHE A 1 91 ? 4.084 10.256 -7.463 1.00 98.06 91 PHE A C 1
ATOM 723 O O . PHE A 1 91 ? 5.203 10.056 -7.929 1.00 98.06 91 PHE A O 1
ATOM 730 N N . LEU A 1 92 ? 3.885 10.505 -6.164 1.00 98.19 92 LEU A N 1
ATOM 731 C CA . LEU A 1 92 ? 4.978 10.541 -5.191 1.00 98.19 92 LEU A CA 1
ATOM 732 C C . LEU A 1 92 ? 5.693 9.194 -5.094 1.00 98.19 92 LEU A C 1
ATOM 734 O O . LEU A 1 92 ? 6.919 9.166 -5.078 1.00 98.19 92 LEU A O 1
ATOM 738 N N . LEU A 1 93 ? 4.954 8.083 -5.092 1.00 97.12 93 LEU A N 1
ATOM 739 C CA . LEU A 1 93 ? 5.543 6.746 -5.081 1.00 97.12 93 LEU A CA 1
ATOM 740 C C . LEU A 1 93 ? 6.403 6.502 -6.332 1.00 97.12 93 LEU A C 1
ATOM 742 O O . LEU A 1 93 ? 7.531 6.026 -6.223 1.00 97.12 93 LEU A O 1
ATOM 746 N N . THR A 1 94 ? 5.901 6.895 -7.506 1.00 96.12 94 THR A N 1
ATOM 747 C CA . THR A 1 94 ? 6.620 6.799 -8.786 1.00 96.12 94 THR A CA 1
ATOM 748 C C . THR A 1 94 ? 7.873 7.668 -8.788 1.00 96.12 94 THR A C 1
ATOM 750 O O . THR A 1 94 ? 8.933 7.208 -9.203 1.00 96.12 94 THR A O 1
ATOM 753 N N . LEU A 1 95 ? 7.783 8.904 -8.293 1.00 96.56 95 LEU A N 1
ATOM 754 C CA . LEU A 1 95 ? 8.914 9.825 -8.213 1.00 96.56 95 LEU A CA 1
ATOM 755 C C . LEU A 1 95 ? 9.992 9.303 -7.254 1.00 96.56 95 LEU A C 1
ATOM 757 O O . LEU A 1 95 ? 11.167 9.263 -7.614 1.00 96.56 95 LEU A O 1
ATOM 761 N N . ILE A 1 96 ? 9.595 8.869 -6.055 1.00 96.81 96 ILE A N 1
ATOM 762 C CA . ILE A 1 96 ? 10.515 8.371 -5.028 1.00 96.81 96 ILE A CA 1
ATOM 763 C C . ILE A 1 96 ? 11.187 7.079 -5.489 1.00 96.81 96 ILE A C 1
ATOM 765 O O . ILE A 1 96 ? 12.405 6.977 -5.384 1.00 96.81 96 ILE A O 1
ATOM 769 N N . PHE A 1 97 ? 10.447 6.106 -6.031 1.00 95.06 97 PHE A N 1
ATOM 770 C CA . PHE A 1 97 ? 11.063 4.876 -6.536 1.00 95.06 97 PHE A CA 1
ATOM 771 C C . PHE A 1 97 ? 11.845 5.096 -7.827 1.00 95.06 97 PHE A C 1
ATOM 773 O O . PHE A 1 97 ? 12.888 4.476 -7.999 1.00 95.06 97 PHE A O 1
ATOM 780 N N . GLY A 1 98 ? 11.409 6.003 -8.702 1.00 92.50 98 GLY A N 1
ATOM 781 C CA . GLY A 1 98 ? 12.149 6.372 -9.904 1.00 92.50 98 GLY A CA 1
ATOM 782 C C . GLY A 1 98 ? 13.520 6.948 -9.555 1.00 92.50 98 GLY A C 1
ATOM 783 O O . GLY A 1 98 ? 14.542 6.389 -9.948 1.00 92.50 98 GLY A O 1
ATOM 784 N N . LEU A 1 99 ? 13.555 8.007 -8.740 1.00 94.44 99 LEU A N 1
ATOM 785 C CA . LEU A 1 99 ? 14.806 8.616 -8.275 1.00 94.44 99 LEU A CA 1
ATOM 786 C C . LEU A 1 99 ? 15.612 7.650 -7.400 1.00 94.44 99 LEU A C 1
ATOM 788 O O . LEU A 1 99 ? 16.819 7.499 -7.579 1.00 94.44 99 LEU A O 1
ATOM 792 N N . GLY A 1 100 ? 14.937 6.957 -6.485 1.00 93.88 100 GLY A N 1
ATOM 793 C CA . GLY A 1 100 ? 15.533 5.985 -5.579 1.00 93.88 100 GLY A CA 1
ATOM 794 C C . GLY A 1 100 ? 16.205 4.834 -6.316 1.00 93.88 100 GLY A C 1
ATOM 795 O O . GLY A 1 100 ? 17.299 4.445 -5.926 1.00 93.88 100 GLY A O 1
ATOM 796 N N . SER A 1 101 ? 15.622 4.341 -7.415 1.00 92.75 101 SER A N 1
ATOM 797 C CA . SER A 1 101 ? 16.193 3.251 -8.216 1.00 92.75 101 SER A CA 1
ATOM 798 C C . SER A 1 101 ? 17.565 3.603 -8.791 1.00 92.75 101 SER A C 1
ATOM 800 O O . SER A 1 101 ? 18.450 2.751 -8.798 1.00 92.75 101 SER A O 1
ATOM 802 N N . PHE A 1 102 ? 17.780 4.864 -9.187 1.00 91.81 102 PHE A N 1
ATOM 803 C CA . PHE A 1 102 ? 19.076 5.328 -9.671 1.00 91.81 102 PHE A CA 1
ATOM 804 C C . PHE A 1 102 ? 20.140 5.194 -8.581 1.00 91.81 102 PHE A C 1
ATOM 806 O O . PHE A 1 102 ? 21.158 4.543 -8.797 1.00 91.81 102 PHE A O 1
ATOM 813 N N . PHE A 1 103 ? 19.872 5.724 -7.383 1.00 93.19 103 PHE A N 1
ATOM 814 C CA . PHE A 1 103 ? 20.771 5.570 -6.235 1.00 93.19 103 PHE A CA 1
ATOM 815 C C . PHE A 1 103 ? 20.943 4.101 -5.832 1.00 93.19 103 PHE A C 1
ATOM 817 O O . PHE A 1 103 ? 22.042 3.669 -5.484 1.00 93.19 103 PHE A O 1
ATOM 824 N N . TRP A 1 104 ? 19.868 3.320 -5.918 1.00 94.00 104 TRP A N 1
ATOM 825 C CA . TRP A 1 104 ? 19.836 1.930 -5.492 1.00 94.00 104 TRP A CA 1
ATOM 826 C C . TRP A 1 104 ? 20.761 1.028 -6.311 1.00 94.00 104 TRP A C 1
ATOM 828 O O . TRP A 1 104 ? 21.414 0.149 -5.752 1.00 94.00 104 TRP A O 1
ATOM 838 N N . ILE A 1 105 ? 20.876 1.273 -7.620 1.00 94.25 105 ILE A N 1
ATOM 839 C CA . ILE A 1 105 ? 21.798 0.541 -8.501 1.00 94.25 105 ILE A CA 1
ATOM 840 C C . ILE A 1 105 ? 23.248 0.689 -8.019 1.00 94.25 105 ILE A C 1
ATOM 842 O O . ILE A 1 105 ? 23.964 -0.309 -7.922 1.00 94.25 105 ILE A O 1
ATOM 846 N N . PHE A 1 106 ? 23.672 1.905 -7.654 1.00 94.06 106 PHE A N 1
ATOM 847 C CA . PHE A 1 106 ? 25.018 2.136 -7.115 1.00 94.06 106 PHE A CA 1
ATOM 848 C C . PHE A 1 106 ? 25.219 1.435 -5.770 1.00 94.06 106 PHE A C 1
ATOM 850 O O . PHE A 1 106 ? 26.245 0.788 -5.563 1.00 94.06 106 PHE A O 1
ATOM 857 N N . PHE A 1 107 ? 24.229 1.509 -4.875 1.00 92.69 107 PHE A N 1
ATOM 858 C CA . PHE A 1 107 ? 24.282 0.813 -3.589 1.00 92.69 107 PHE A CA 1
ATOM 859 C C . PHE A 1 107 ? 24.411 -0.703 -3.760 1.00 92.69 107 PHE A C 1
ATOM 861 O O . PHE A 1 107 ? 25.280 -1.313 -3.138 1.00 92.69 107 PHE A O 1
ATOM 868 N N . LEU A 1 108 ? 23.603 -1.318 -4.629 1.00 92.94 108 LEU A N 1
ATOM 869 C CA . LEU A 1 108 ? 23.681 -2.753 -4.905 1.00 92.94 108 LEU A CA 1
ATOM 870 C C . LEU A 1 108 ? 25.043 -3.154 -5.475 1.00 92.94 108 LEU A C 1
ATOM 872 O O . LEU A 1 108 ? 25.597 -4.161 -5.040 1.00 92.94 108 LEU A O 1
ATOM 876 N N . ALA A 1 109 ? 25.612 -2.364 -6.390 1.00 94.62 109 ALA A N 1
ATOM 877 C CA . ALA A 1 109 ? 26.945 -2.627 -6.927 1.00 94.62 109 ALA A CA 1
ATOM 878 C C . ALA A 1 109 ? 28.016 -2.645 -5.819 1.00 94.62 109 ALA A C 1
ATOM 880 O O . ALA A 1 109 ? 28.847 -3.553 -5.783 1.00 94.62 109 ALA A O 1
ATOM 881 N N . ILE A 1 110 ? 27.954 -1.699 -4.875 1.00 94.75 110 ILE A N 1
ATOM 882 C CA . ILE A 1 110 ? 28.861 -1.641 -3.718 1.00 94.75 110 ILE A CA 1
ATOM 883 C C . ILE A 1 110 ? 28.668 -2.859 -2.806 1.00 94.75 110 ILE A C 1
ATOM 885 O O . ILE A 1 110 ? 29.645 -3.508 -2.433 1.00 94.75 110 ILE A O 1
ATOM 889 N N . PHE A 1 111 ? 27.425 -3.207 -2.464 1.00 93.88 111 PHE A N 1
ATOM 890 C CA . PHE A 1 111 ? 27.141 -4.364 -1.612 1.00 93.88 111 PHE A CA 1
ATOM 891 C C . PHE A 1 111 ? 27.629 -5.678 -2.233 1.00 93.88 111 PHE A C 1
ATOM 893 O O . PHE A 1 111 ? 28.241 -6.493 -1.542 1.00 93.88 111 PHE A O 1
ATOM 900 N N . ILE A 1 112 ? 27.407 -5.873 -3.536 1.00 94.12 112 ILE A N 1
ATOM 901 C CA . ILE A 1 112 ? 27.885 -7.051 -4.270 1.00 94.12 112 ILE A CA 1
ATOM 902 C C . ILE A 1 112 ? 29.419 -7.093 -4.277 1.00 94.12 112 ILE A C 1
ATOM 904 O O . ILE A 1 112 ? 29.992 -8.157 -4.045 1.00 94.12 112 ILE A O 1
ATOM 908 N N . ALA A 1 113 ? 30.089 -5.954 -4.482 1.00 94.88 113 ALA A N 1
ATOM 909 C CA . ALA A 1 113 ? 31.549 -5.879 -4.477 1.00 94.88 113 ALA A CA 1
ATOM 910 C C . ALA A 1 113 ? 32.163 -6.206 -3.103 1.00 94.88 113 ALA A C 1
ATOM 912 O O . ALA A 1 113 ? 33.197 -6.866 -3.041 1.00 94.88 113 ALA A O 1
ATOM 913 N N . LEU A 1 114 ? 31.529 -5.774 -2.006 1.00 94.06 114 LEU A N 1
ATOM 914 C CA . LEU A 1 114 ? 32.032 -5.992 -0.644 1.00 94.06 114 LEU A CA 1
ATOM 915 C C . LEU A 1 114 ? 31.711 -7.383 -0.080 1.00 94.06 114 LEU A C 1
ATOM 917 O O . LEU A 1 114 ? 32.492 -7.917 0.702 1.00 94.06 114 LEU A O 1
ATOM 921 N N . GLY A 1 115 ? 30.554 -7.952 -0.425 1.00 89.06 115 GLY A N 1
ATOM 922 C CA . GLY A 1 115 ? 30.003 -9.114 0.280 1.00 89.06 115 GLY A CA 1
ATOM 923 C C . GLY A 1 115 ? 29.374 -10.186 -0.605 1.00 89.06 115 GLY A C 1
ATOM 924 O O . GLY A 1 115 ? 28.729 -11.090 -0.071 1.00 89.06 115 GLY A O 1
ATOM 925 N N . SER A 1 116 ? 29.523 -10.106 -1.933 1.00 92.88 116 SER A N 1
ATOM 926 C CA . SER A 1 116 ? 28.948 -11.058 -2.893 1.00 92.88 116 SER A CA 1
ATOM 927 C C . SER A 1 116 ? 27.445 -11.295 -2.628 1.00 92.88 116 SER A C 1
ATOM 929 O O . SER A 1 116 ? 26.663 -10.343 -2.560 1.00 92.88 116 SER A O 1
ATOM 931 N N . ILE A 1 117 ? 27.032 -12.552 -2.444 1.00 95.12 117 ILE A N 1
ATOM 932 C CA . ILE A 1 117 ? 25.649 -12.969 -2.178 1.00 95.12 117 ILE A CA 1
ATOM 933 C C . ILE A 1 117 ? 25.102 -12.348 -0.885 1.00 95.12 117 ILE A C 1
ATOM 935 O O . ILE A 1 117 ? 23.955 -11.904 -0.864 1.00 95.12 117 ILE A O 1
ATOM 939 N N . PHE A 1 118 ? 25.902 -12.265 0.185 1.00 95.19 118 PHE A N 1
ATOM 940 C CA . PHE A 1 118 ? 25.445 -11.673 1.448 1.00 95.19 118 PHE A CA 1
ATOM 941 C C . PHE A 1 118 ? 25.122 -10.188 1.285 1.00 95.19 118 PHE A C 1
ATOM 943 O O . PHE A 1 118 ? 24.096 -9.722 1.778 1.00 95.19 118 PHE A O 1
ATOM 950 N N . GLY A 1 119 ? 25.954 -9.463 0.533 1.00 94.75 119 GLY A N 1
ATOM 951 C CA . GLY A 1 119 ? 25.697 -8.067 0.193 1.00 94.75 119 GLY A CA 1
ATOM 952 C C . GLY A 1 119 ? 24.394 -7.892 -0.588 1.00 94.75 119 GLY A C 1
ATOM 953 O O . GLY A 1 119 ? 23.590 -7.025 -0.252 1.00 94.75 119 GLY A O 1
ATOM 954 N N . LEU A 1 120 ? 24.140 -8.755 -1.578 1.00 93.94 120 LEU A N 1
ATOM 955 C CA . LEU A 1 120 ? 22.895 -8.734 -2.350 1.00 93.94 120 LEU A CA 1
ATOM 956 C C . LEU A 1 120 ? 21.657 -8.933 -1.460 1.00 93.94 120 LEU A C 1
ATOM 958 O O . LEU A 1 120 ? 20.696 -8.173 -1.574 1.00 93.94 120 LEU A O 1
ATOM 962 N N . VAL A 1 121 ? 21.682 -9.922 -0.560 1.00 95.69 121 VAL A N 1
ATOM 963 C CA . VAL A 1 121 ? 20.563 -10.205 0.358 1.00 95.69 121 VAL A CA 1
ATOM 964 C C . VAL A 1 121 ? 20.306 -9.022 1.291 1.00 95.69 121 VAL A C 1
ATOM 966 O O . VAL A 1 121 ? 19.159 -8.599 1.436 1.00 95.69 121 VAL A O 1
ATOM 969 N N . ILE A 1 122 ? 21.361 -8.455 1.886 1.00 95.25 122 ILE A N 1
ATOM 970 C CA . ILE A 1 122 ? 21.256 -7.277 2.761 1.00 95.25 122 ILE A CA 1
ATOM 971 C C . ILE A 1 122 ? 20.683 -6.085 1.992 1.00 95.25 122 ILE A C 1
ATOM 973 O O . ILE A 1 122 ? 19.782 -5.414 2.496 1.00 95.25 122 ILE A O 1
ATOM 977 N N . GLY A 1 123 ? 21.151 -5.860 0.761 1.00 94.38 123 GLY A N 1
ATOM 978 C CA . GLY A 1 123 ? 20.602 -4.849 -0.132 1.00 94.38 123 GLY A CA 1
ATOM 979 C C . GLY A 1 123 ? 19.099 -5.044 -0.315 1.00 94.38 123 GLY A C 1
ATOM 980 O O . GLY A 1 123 ? 18.314 -4.183 0.068 1.00 94.38 123 GLY A O 1
ATOM 981 N N . ILE A 1 124 ? 18.666 -6.199 -0.820 1.00 94.69 124 ILE A N 1
ATOM 982 C CA . ILE A 1 124 ? 17.238 -6.473 -1.051 1.00 94.69 124 ILE A CA 1
ATOM 983 C C . ILE A 1 124 ? 16.407 -6.247 0.223 1.00 94.69 124 ILE A C 1
ATOM 985 O O . ILE A 1 124 ? 15.379 -5.576 0.164 1.00 94.69 124 ILE A O 1
ATOM 989 N N . MET A 1 125 ? 16.862 -6.728 1.381 1.00 96.62 125 MET A N 1
ATOM 990 C CA . MET A 1 125 ? 16.169 -6.511 2.657 1.00 96.62 125 MET A CA 1
ATOM 991 C C . MET A 1 125 ? 16.034 -5.022 3.008 1.00 96.62 125 MET A C 1
ATOM 993 O O . MET A 1 125 ? 14.949 -4.577 3.387 1.00 96.62 125 MET A O 1
ATOM 997 N N . ALA A 1 126 ? 17.100 -4.237 2.840 1.00 95.81 126 ALA A N 1
ATOM 998 C CA . ALA A 1 126 ? 17.073 -2.795 3.066 1.00 95.81 126 ALA A CA 1
ATOM 999 C C . ALA A 1 126 ? 16.118 -2.075 2.095 1.00 95.81 126 ALA A C 1
ATOM 1001 O O . ALA A 1 126 ? 15.374 -1.189 2.517 1.00 95.81 126 ALA A O 1
ATOM 1002 N N . MET A 1 127 ? 16.069 -2.500 0.826 1.00 95.44 127 MET A N 1
ATOM 1003 C CA . MET A 1 127 ? 15.122 -1.982 -0.168 1.00 95.44 127 MET A CA 1
ATOM 1004 C C . MET A 1 127 ? 13.673 -2.214 0.263 1.00 95.44 127 MET A C 1
ATOM 1006 O O . MET A 1 127 ? 12.855 -1.300 0.193 1.00 95.44 127 MET A O 1
ATOM 1010 N N . LEU A 1 128 ? 13.353 -3.430 0.717 1.00 97.31 128 LEU A N 1
ATOM 1011 C CA . LEU A 1 128 ? 12.006 -3.790 1.155 1.00 97.31 128 LEU A CA 1
ATOM 1012 C C . LEU A 1 128 ? 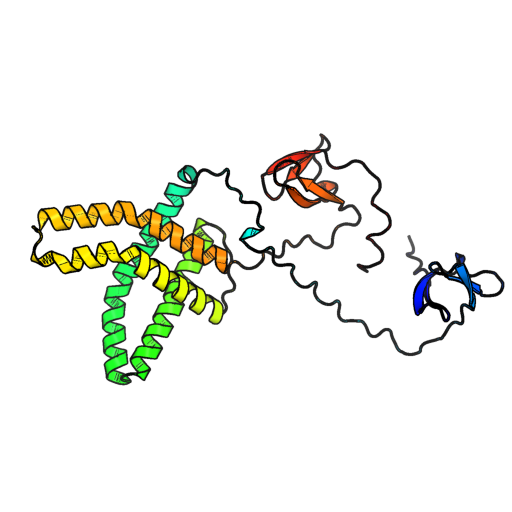11.591 -2.976 2.384 1.00 97.31 128 LEU A C 1
ATOM 1014 O O . LEU A 1 128 ? 10.504 -2.407 2.397 1.00 97.31 128 LEU A O 1
ATOM 1018 N N . ILE A 1 129 ? 12.462 -2.847 3.387 1.00 97.38 129 ILE A N 1
ATOM 1019 C CA . ILE A 1 129 ? 12.174 -2.030 4.575 1.00 97.38 129 ILE A CA 1
ATOM 1020 C C . ILE A 1 129 ? 11.936 -0.566 4.183 1.00 97.38 129 ILE A C 1
ATOM 1022 O O . ILE A 1 129 ? 10.963 0.034 4.641 1.00 97.38 129 ILE A O 1
ATOM 1026 N N . LEU A 1 130 ? 12.775 -0.001 3.307 1.00 96.69 130 LEU A N 1
ATOM 1027 C CA . LEU A 1 130 ? 12.625 1.375 2.833 1.00 96.69 130 LEU A CA 1
ATOM 1028 C C . LEU A 1 130 ? 11.318 1.565 2.050 1.00 96.69 130 LEU A C 1
ATOM 1030 O O . LEU A 1 130 ? 10.588 2.521 2.300 1.00 96.69 130 LEU A O 1
ATOM 1034 N N . ALA A 1 131 ? 10.987 0.640 1.145 1.00 97.25 131 ALA A N 1
ATOM 1035 C CA . ALA A 1 131 ? 9.737 0.655 0.389 1.00 97.25 131 ALA A CA 1
ATOM 1036 C C . ALA A 1 131 ? 8.508 0.576 1.309 1.00 97.25 131 ALA A C 1
ATOM 1038 O O . ALA A 1 131 ? 7.548 1.330 1.131 1.00 97.25 131 ALA A O 1
ATOM 1039 N N . GLY A 1 132 ? 8.554 -0.294 2.321 1.00 97.50 132 GLY A N 1
ATOM 1040 C CA . GLY A 1 132 ? 7.512 -0.404 3.335 1.00 97.50 132 GLY A CA 1
ATOM 1041 C C . GLY A 1 132 ? 7.359 0.874 4.154 1.00 97.50 132 GLY A C 1
ATOM 1042 O O . GLY A 1 132 ? 6.241 1.352 4.332 1.00 97.50 132 GLY A O 1
ATOM 1043 N N . TRP A 1 133 ? 8.475 1.473 4.579 1.00 97.88 133 TRP A N 1
ATOM 1044 C CA . TRP A 1 133 ? 8.489 2.736 5.318 1.00 97.88 133 TRP A CA 1
ATOM 1045 C C . TRP A 1 133 ? 7.904 3.894 4.501 1.00 97.88 133 TRP A C 1
ATOM 1047 O O . TRP A 1 133 ? 7.034 4.608 4.998 1.00 97.88 133 TRP A O 1
ATOM 1057 N N . ILE A 1 134 ? 8.305 4.033 3.230 1.00 97.69 134 ILE A N 1
ATOM 1058 C CA . ILE A 1 134 ? 7.759 5.044 2.311 1.00 97.69 134 ILE A CA 1
ATOM 1059 C C . ILE A 1 134 ? 6.248 4.865 2.165 1.00 97.69 134 ILE A C 1
ATOM 1061 O O . ILE A 1 134 ? 5.495 5.824 2.328 1.00 97.69 134 ILE A O 1
ATOM 1065 N N . ASN A 1 135 ? 5.780 3.647 1.880 1.00 97.94 135 ASN A N 1
ATOM 1066 C CA . ASN A 1 135 ? 4.355 3.415 1.663 1.00 97.94 135 ASN A CA 1
ATOM 1067 C C . ASN A 1 135 ? 3.523 3.611 2.933 1.00 97.94 135 ASN A C 1
ATOM 1069 O O . ASN A 1 135 ? 2.428 4.166 2.856 1.00 97.94 135 ASN A O 1
ATOM 1073 N N . MET A 1 136 ? 4.044 3.206 4.093 1.00 96.94 136 MET A N 1
ATOM 1074 C CA . MET A 1 136 ? 3.425 3.476 5.390 1.00 96.94 136 MET A CA 1
ATOM 1075 C C . MET A 1 136 ? 3.307 4.986 5.637 1.00 96.94 136 MET A C 1
ATOM 1077 O O . MET A 1 136 ? 2.222 5.462 5.957 1.00 96.94 136 MET A O 1
ATOM 1081 N N . GLY A 1 137 ? 4.382 5.751 5.414 1.00 96.94 137 GLY A N 1
ATOM 1082 C CA . GLY A 1 137 ? 4.383 7.207 5.582 1.00 96.94 137 GLY A CA 1
ATOM 1083 C C . GLY A 1 137 ? 3.415 7.922 4.636 1.00 96.94 137 GLY A C 1
ATOM 1084 O O . GLY A 1 137 ? 2.603 8.736 5.076 1.00 96.94 137 GLY A O 1
ATOM 1085 N N . LEU A 1 138 ? 3.438 7.577 3.345 1.00 97.50 138 LEU A N 1
ATOM 1086 C CA . LEU A 1 138 ? 2.504 8.132 2.360 1.00 97.50 138 LEU A CA 1
ATOM 1087 C C . LEU A 1 138 ? 1.053 7.765 2.689 1.00 97.50 138 LEU A C 1
ATOM 1089 O O . LEU A 1 138 ? 0.158 8.597 2.547 1.00 97.50 138 LEU A O 1
ATOM 1093 N N . SER A 1 139 ? 0.808 6.537 3.148 1.00 95.94 139 SER A N 1
ATOM 1094 C CA . SER A 1 139 ? -0.548 6.088 3.460 1.00 95.94 139 SER A CA 1
ATOM 1095 C C . SER A 1 139 ? -1.103 6.727 4.730 1.00 95.94 139 SER A C 1
ATOM 1097 O O . SER A 1 139 ? -2.267 7.126 4.746 1.00 95.94 139 SER A O 1
ATOM 1099 N N . GLY A 1 140 ? -0.269 6.918 5.753 1.00 94.50 140 GLY A N 1
ATOM 1100 C CA . GLY A 1 140 ? -0.618 7.722 6.923 1.00 94.50 140 GLY A CA 1
ATOM 1101 C C . GLY A 1 140 ? -0.959 9.164 6.535 1.00 94.50 140 GLY A C 1
ATOM 1102 O O . GLY A 1 140 ? -1.986 9.689 6.962 1.00 94.50 140 GLY A O 1
ATOM 1103 N N . TYR A 1 141 ? -0.168 9.774 5.646 1.00 96.75 141 TYR A N 1
ATOM 1104 C CA . TYR A 1 141 ? -0.379 11.153 5.197 1.00 96.75 141 TYR A CA 1
ATOM 1105 C C . TYR A 1 141 ? -1.672 11.348 4.383 1.00 96.75 141 TYR A C 1
ATOM 1107 O O . TYR A 1 141 ? -2.463 12.239 4.688 1.00 96.75 141 TYR A O 1
ATOM 1115 N N . PHE A 1 142 ? -1.922 10.528 3.355 1.00 94.12 142 PHE A N 1
ATOM 1116 C CA . PHE A 1 142 ? -3.074 10.724 2.457 1.00 94.12 142 PHE A CA 1
ATOM 1117 C C . PHE A 1 142 ? -4.387 10.119 2.972 1.00 94.12 142 PHE A C 1
ATOM 1119 O O . PHE A 1 142 ? -5.471 10.630 2.649 1.00 94.12 142 PHE A O 1
ATOM 1126 N N . TRP A 1 143 ? -4.296 9.033 3.746 1.00 91.75 143 TRP A N 1
ATOM 1127 C CA . TRP A 1 143 ? -5.440 8.191 4.111 1.00 91.75 143 TRP A CA 1
ATOM 1128 C C . TRP A 1 143 ? -5.641 8.019 5.614 1.00 91.75 143 TRP A C 1
ATOM 1130 O O . TRP A 1 143 ? -6.632 7.402 5.998 1.00 91.75 143 TRP A O 1
ATOM 1140 N N . SER A 1 144 ? -4.743 8.543 6.457 1.00 91.38 144 SER A N 1
ATOM 1141 C CA . SER A 1 144 ? -4.818 8.376 7.919 1.00 91.38 144 SER A CA 1
ATOM 1142 C C . SER A 1 144 ? -4.900 6.899 8.338 1.00 91.38 144 SER A C 1
ATOM 1144 O O . SER A 1 144 ? -5.654 6.524 9.245 1.00 91.38 144 SER A O 1
ATOM 1146 N N . ILE A 1 145 ? -4.156 6.060 7.607 1.00 89.44 145 ILE A N 1
ATOM 1147 C CA . ILE A 1 145 ? -3.966 4.636 7.886 1.00 89.44 145 ILE A CA 1
ATOM 1148 C C . ILE A 1 145 ? -2.726 4.513 8.768 1.00 89.44 145 ILE A C 1
ATOM 1150 O O . ILE A 1 145 ? -1.609 4.745 8.304 1.00 89.44 145 ILE A O 1
ATOM 1154 N N . ASP A 1 146 ? -2.928 4.127 10.023 1.00 91.38 146 ASP A N 1
ATOM 1155 C CA . ASP A 1 146 ? -1.844 3.902 10.974 1.00 91.38 146 ASP A CA 1
ATOM 1156 C C . ASP A 1 146 ? -1.440 2.425 10.948 1.00 91.38 146 ASP A C 1
ATOM 1158 O O . ASP A 1 146 ? -2.268 1.549 11.187 1.00 91.38 146 ASP A O 1
ATOM 1162 N N . ALA A 1 147 ? -0.168 2.127 10.682 1.00 91.38 147 ALA A N 1
ATOM 1163 C CA . ALA A 1 147 ? 0.380 0.766 10.722 1.00 91.38 147 ALA A CA 1
ATOM 1164 C C . ALA A 1 147 ? 1.378 0.598 11.883 1.00 91.38 147 ALA A C 1
ATOM 1166 O O . ALA A 1 147 ? 1.919 1.577 12.405 1.00 91.38 147 ALA A O 1
ATOM 1167 N N . LYS A 1 148 ? 1.609 -0.644 12.348 1.00 90.06 148 LYS A N 1
ATOM 1168 C CA . LYS A 1 148 ? 2.651 -0.931 13.364 1.00 90.06 148 LYS A CA 1
ATOM 1169 C C . LYS A 1 148 ? 4.022 -0.649 12.752 1.00 90.06 148 LYS A C 1
ATOM 1171 O O . LYS A 1 148 ? 4.345 -1.287 11.757 1.00 90.06 148 LYS A O 1
ATOM 1176 N N . PRO A 1 149 ? 4.840 0.266 13.322 1.00 91.62 149 PRO A N 1
ATOM 1177 C CA . PRO A 1 149 ? 6.178 0.561 12.808 1.00 91.62 149 PRO A CA 1
ATOM 1178 C C . PRO A 1 149 ? 7.185 -0.542 13.186 1.00 91.62 149 PRO A C 1
ATOM 1180 O O . PRO A 1 149 ? 8.364 -0.276 13.406 1.00 91.62 149 PRO A O 1
ATOM 1183 N N . ASP A 1 150 ? 6.723 -1.788 13.280 1.00 94.94 150 ASP A N 1
ATOM 1184 C CA . ASP A 1 150 ? 7.555 -2.934 13.601 1.00 94.94 150 ASP A CA 1
ATOM 1185 C C . ASP A 1 150 ? 8.343 -3.333 12.353 1.00 94.94 150 ASP A C 1
ATOM 1187 O O . ASP A 1 150 ? 7.803 -3.364 11.246 1.00 94.94 150 ASP A O 1
ATOM 1191 N N . TRP A 1 151 ? 9.615 -3.704 12.509 1.00 95.88 151 TRP A N 1
ATOM 1192 C CA . TRP A 1 151 ? 10.471 -4.052 11.367 1.00 95.88 151 TRP A CA 1
ATOM 1193 C C . TRP A 1 151 ? 9.893 -5.193 10.508 1.00 95.88 151 TRP A C 1
ATOM 1195 O O . TRP A 1 151 ? 10.059 -5.195 9.289 1.00 95.88 151 TRP A O 1
ATOM 1205 N N . LYS A 1 152 ? 9.161 -6.134 11.126 1.00 95.62 152 LYS A N 1
ATOM 1206 C CA . LYS A 1 152 ? 8.448 -7.216 10.426 1.00 95.62 152 LYS A CA 1
ATOM 1207 C C . LYS A 1 152 ? 7.309 -6.678 9.562 1.00 95.62 152 LYS A C 1
ATOM 1209 O O . LYS A 1 152 ? 7.139 -7.130 8.433 1.00 95.62 152 LYS A O 1
ATOM 1214 N N . ALA A 1 153 ? 6.551 -5.713 10.084 1.00 93.25 153 ALA A N 1
ATOM 1215 C CA . ALA A 1 153 ? 5.483 -5.059 9.342 1.00 93.25 153 ALA A CA 1
ATOM 1216 C C . ALA A 1 153 ? 6.069 -4.254 8.177 1.00 93.25 153 ALA A C 1
ATOM 1218 O O . ALA A 1 153 ? 5.621 -4.431 7.050 1.00 93.25 153 ALA A O 1
ATOM 1219 N N . LEU A 1 154 ? 7.131 -3.469 8.404 1.00 96.81 154 LEU A N 1
ATOM 1220 C CA . LEU A 1 154 ? 7.830 -2.736 7.339 1.00 96.81 154 LEU A CA 1
ATOM 1221 C C . LEU A 1 154 ? 8.288 -3.663 6.207 1.00 96.81 154 LEU A C 1
ATOM 1223 O O . LEU A 1 154 ? 8.039 -3.379 5.037 1.00 96.81 154 LEU A O 1
ATOM 1227 N N . LEU A 1 155 ? 8.901 -4.798 6.550 1.00 97.25 155 LEU A N 1
ATOM 1228 C CA . LEU A 1 155 ? 9.315 -5.797 5.569 1.00 97.25 155 LEU A CA 1
ATOM 1229 C C . LEU A 1 155 ? 8.116 -6.375 4.798 1.00 97.25 155 LEU A C 1
ATOM 1231 O O . LEU A 1 155 ? 8.170 -6.475 3.573 1.00 97.25 155 LEU A O 1
ATOM 1235 N N . GLY A 1 156 ? 7.030 -6.716 5.500 1.00 96.31 156 GLY A N 1
ATOM 1236 C CA . GLY A 1 156 ? 5.793 -7.225 4.902 1.00 96.31 156 GLY A CA 1
ATOM 1237 C C . GLY A 1 156 ? 5.135 -6.229 3.944 1.00 96.31 156 GLY A C 1
ATOM 1238 O O . GLY A 1 156 ? 4.809 -6.596 2.815 1.00 96.31 156 GLY A O 1
ATOM 1239 N N . HIS A 1 157 ? 5.017 -4.960 4.348 1.00 95.69 157 HIS A N 1
ATOM 1240 C CA . HIS A 1 157 ? 4.538 -3.871 3.494 1.00 95.69 157 HIS A CA 1
ATOM 1241 C C . HIS A 1 157 ? 5.399 -3.732 2.239 1.00 95.69 157 HIS A C 1
ATOM 1243 O O . HIS A 1 157 ? 4.864 -3.661 1.135 1.00 95.69 157 HIS A O 1
ATOM 1249 N N . GLY A 1 158 ? 6.723 -3.690 2.402 1.00 97.50 158 GLY A N 1
ATOM 1250 C CA . GLY A 1 158 ? 7.659 -3.533 1.296 1.00 97.50 158 GLY A CA 1
ATOM 1251 C C . GLY A 1 158 ? 7.590 -4.674 0.292 1.00 97.50 158 GLY A C 1
ATOM 1252 O O . GLY A 1 158 ? 7.541 -4.432 -0.911 1.00 97.50 158 GLY A O 1
ATOM 1253 N N . LEU A 1 159 ? 7.540 -5.914 0.783 1.00 98.00 159 LEU A N 1
ATOM 1254 C CA . LEU A 1 159 ? 7.433 -7.104 -0.057 1.00 98.00 159 LEU A CA 1
ATOM 1255 C C . LEU A 1 159 ? 6.106 -7.138 -0.817 1.00 98.00 159 LEU A C 1
ATOM 1257 O O . LEU A 1 159 ? 6.112 -7.304 -2.035 1.00 98.00 159 LEU A O 1
ATOM 1261 N N . ALA A 1 160 ? 4.982 -6.938 -0.122 1.00 97.81 160 ALA A N 1
ATOM 1262 C CA . ALA A 1 160 ? 3.660 -6.919 -0.746 1.00 97.81 160 ALA A CA 1
ATOM 1263 C C . ALA A 1 160 ? 3.557 -5.817 -1.810 1.00 97.81 160 ALA A C 1
ATOM 1265 O O . ALA A 1 160 ? 3.088 -6.061 -2.922 1.00 97.81 160 ALA A O 1
ATOM 1266 N N . LEU A 1 161 ? 4.058 -4.620 -1.495 1.00 97.81 161 LEU A N 1
ATOM 1267 C CA . LEU A 1 161 ? 4.095 -3.493 -2.418 1.00 97.81 161 LEU A CA 1
ATOM 1268 C C . LEU A 1 161 ? 4.944 -3.789 -3.655 1.00 97.81 161 LEU A C 1
ATOM 1270 O O . LEU A 1 161 ? 4.481 -3.570 -4.772 1.00 97.81 161 LEU A O 1
ATOM 1274 N N . LEU A 1 162 ? 6.165 -4.300 -3.470 1.00 96.50 162 LEU A N 1
ATOM 1275 C CA . LEU A 1 162 ? 7.070 -4.605 -4.574 1.00 96.50 162 LEU A CA 1
ATOM 1276 C C . LEU A 1 162 ? 6.474 -5.668 -5.501 1.00 96.50 162 LEU A C 1
ATOM 1278 O O . LEU A 1 162 ? 6.475 -5.479 -6.714 1.00 96.50 162 LEU A O 1
ATOM 1282 N N . VAL A 1 163 ? 5.930 -6.754 -4.944 1.00 97.69 163 VAL A N 1
ATOM 1283 C CA . VAL A 1 163 ? 5.305 -7.828 -5.731 1.00 97.69 163 VAL A CA 1
ATOM 1284 C C . VAL A 1 163 ? 4.141 -7.284 -6.558 1.00 97.69 163 VAL A C 1
ATOM 1286 O O . VAL A 1 163 ? 4.087 -7.527 -7.762 1.00 97.69 163 VAL A O 1
ATOM 1289 N N . LEU A 1 164 ? 3.238 -6.509 -5.950 1.00 98.06 164 LEU A N 1
ATOM 1290 C CA . LEU A 1 164 ? 2.086 -5.951 -6.661 1.00 98.06 164 LEU A CA 1
ATOM 1291 C C . LEU A 1 164 ? 2.499 -4.950 -7.748 1.00 98.06 164 LEU A C 1
ATOM 1293 O O . LEU A 1 164 ? 1.957 -5.006 -8.850 1.00 98.06 164 LEU A O 1
ATOM 1297 N N . ILE A 1 165 ? 3.480 -4.078 -7.481 1.00 96.06 165 ILE A N 1
ATOM 1298 C CA . ILE A 1 165 ? 4.005 -3.142 -8.488 1.00 96.06 165 ILE A CA 1
ATOM 1299 C C . ILE A 1 165 ? 4.663 -3.899 -9.645 1.00 96.06 165 ILE A C 1
ATOM 1301 O O . ILE A 1 165 ? 4.420 -3.551 -10.797 1.00 96.06 165 ILE A O 1
ATOM 1305 N N . VAL A 1 166 ? 5.453 -4.944 -9.374 1.00 95.38 166 VAL A N 1
ATOM 1306 C CA . VAL A 1 166 ? 6.095 -5.755 -10.422 1.00 95.38 166 VAL A CA 1
ATOM 1307 C C . VAL A 1 166 ? 5.050 -6.446 -11.295 1.00 95.38 166 VAL A C 1
ATOM 1309 O O . VAL A 1 166 ? 5.141 -6.363 -12.517 1.00 95.38 166 VAL A O 1
ATOM 1312 N N . VAL A 1 167 ? 4.041 -7.083 -10.690 1.00 97.44 167 VAL A N 1
ATOM 1313 C CA . VAL A 1 167 ? 2.967 -7.778 -11.421 1.00 97.44 167 VAL A CA 1
ATOM 1314 C C . VAL A 1 167 ? 2.185 -6.804 -12.299 1.00 97.44 167 VAL A C 1
ATOM 1316 O O . VAL A 1 167 ? 1.986 -7.056 -13.486 1.00 97.44 167 VAL A O 1
ATOM 1319 N N . VAL A 1 168 ? 1.773 -5.666 -11.742 1.00 97.31 168 VAL A N 1
ATOM 1320 C CA . VAL A 1 168 ? 1.022 -4.649 -12.486 1.00 97.31 168 VAL A CA 1
ATOM 1321 C C . VAL A 1 168 ? 1.895 -3.975 -13.549 1.00 97.31 168 VAL A C 1
ATOM 1323 O O . VAL A 1 168 ? 1.401 -3.639 -14.622 1.00 97.31 168 VAL A O 1
ATOM 1326 N N . GLY A 1 169 ? 3.196 -3.835 -13.297 1.00 95.75 169 GLY A N 1
ATOM 1327 C CA . GLY A 1 169 ? 4.177 -3.221 -14.189 1.00 95.75 169 GLY A CA 1
ATOM 1328 C C . GLY A 1 169 ? 4.636 -4.088 -15.368 1.00 95.75 169 GLY A C 1
ATOM 1329 O O . GLY A 1 169 ? 5.379 -3.585 -16.210 1.00 95.75 169 GLY A O 1
ATOM 1330 N N . ILE A 1 170 ? 4.198 -5.349 -15.488 1.00 96.75 170 ILE A N 1
ATOM 1331 C CA . ILE A 1 170 ? 4.575 -6.240 -16.605 1.00 96.75 170 ILE A CA 1
ATOM 1332 C C . ILE A 1 170 ? 4.373 -5.584 -17.988 1.00 96.75 170 ILE A C 1
ATOM 1334 O O . ILE A 1 170 ? 5.298 -5.651 -18.799 1.00 96.75 170 ILE A O 1
ATOM 1338 N N . PRO A 1 171 ? 3.254 -4.895 -18.293 1.00 96.69 171 PRO A N 1
ATOM 1339 C CA . PRO A 1 171 ? 3.085 -4.237 -19.591 1.00 96.69 171 PRO A CA 1
ATOM 1340 C C . PRO A 1 171 ? 4.124 -3.140 -19.862 1.00 96.69 171 PRO A C 1
ATOM 1342 O O . PRO A 1 171 ? 4.597 -3.010 -20.990 1.00 96.69 171 PRO A O 1
ATOM 1345 N N . ILE A 1 172 ? 4.541 -2.395 -18.831 1.00 95.50 172 ILE A N 1
ATOM 1346 C CA . ILE A 1 172 ? 5.611 -1.391 -18.945 1.00 95.50 172 ILE A CA 1
ATOM 1347 C C . ILE A 1 172 ? 6.942 -2.084 -19.262 1.00 95.50 172 ILE A C 1
ATOM 1349 O O . ILE A 1 172 ? 7.694 -1.618 -20.119 1.00 95.50 172 ILE A O 1
ATOM 1353 N N . LEU A 1 173 ? 7.225 -3.225 -18.621 1.00 93.94 173 LEU A N 1
ATOM 1354 C CA . LEU A 1 173 ? 8.419 -4.024 -18.911 1.00 93.94 173 LEU A CA 1
ATOM 1355 C C . LEU A 1 173 ? 8.422 -4.542 -20.355 1.00 93.94 173 LEU A C 1
ATOM 1357 O O . LEU A 1 173 ? 9.457 -4.468 -21.015 1.00 93.94 173 LEU A O 1
ATOM 1361 N N . ILE A 1 174 ? 7.274 -4.997 -20.867 1.00 95.62 174 ILE A N 1
ATOM 1362 C CA . ILE A 1 174 ? 7.127 -5.441 -22.263 1.00 95.62 174 ILE A CA 1
ATOM 1363 C C . ILE A 1 174 ? 7.441 -4.293 -23.226 1.00 95.62 174 ILE A C 1
ATOM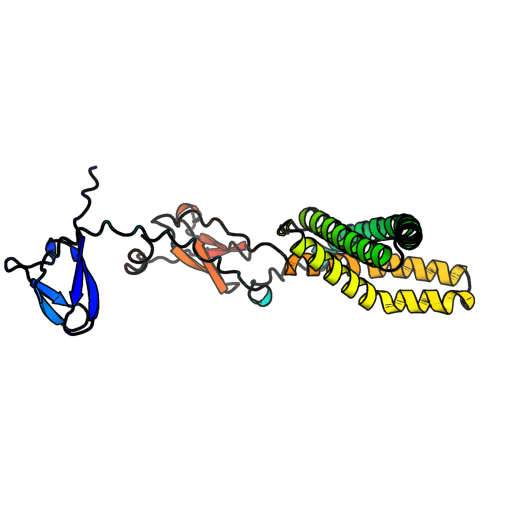 1365 O O . ILE A 1 174 ? 8.222 -4.476 -24.158 1.00 95.62 174 ILE A O 1
ATOM 1369 N N . VAL A 1 175 ? 6.894 -3.097 -22.988 1.00 94.94 175 VAL A N 1
ATOM 1370 C CA . VAL A 1 175 ? 7.173 -1.922 -23.829 1.00 94.94 175 VAL A CA 1
ATOM 1371 C C . VAL A 1 175 ? 8.646 -1.525 -23.781 1.00 94.94 175 VAL A C 1
ATOM 1373 O O . VAL A 1 175 ? 9.238 -1.223 -24.817 1.00 94.94 175 VAL A O 1
ATOM 1376 N N . ASN A 1 176 ? 9.263 -1.566 -22.600 1.00 94.31 176 ASN A N 1
ATOM 1377 C CA . ASN A 1 176 ? 10.690 -1.296 -22.460 1.00 94.31 176 ASN A CA 1
ATOM 1378 C C . ASN A 1 176 ? 11.550 -2.343 -23.184 1.00 94.31 176 ASN A C 1
ATOM 1380 O O . ASN A 1 176 ? 12.582 -1.987 -23.748 1.00 94.31 176 ASN A O 1
ATOM 1384 N N . PHE A 1 177 ? 11.119 -3.607 -23.223 1.00 95.88 177 PHE A N 1
ATOM 1385 C CA . PHE A 1 177 ? 11.807 -4.678 -23.945 1.00 95.88 177 PHE A CA 1
ATOM 1386 C C . PHE A 1 177 ? 11.779 -4.467 -25.466 1.00 95.88 177 PHE A C 1
ATOM 1388 O O . PHE A 1 177 ? 12.806 -4.605 -26.128 1.00 95.88 177 PHE A O 1
ATOM 1395 N N . ILE A 1 178 ? 10.640 -4.049 -26.026 1.00 96.19 178 ILE A N 1
ATOM 1396 C CA . ILE A 1 178 ? 10.511 -3.767 -27.468 1.00 96.19 178 ILE A CA 1
ATOM 1397 C C . ILE A 1 178 ? 10.988 -2.363 -27.863 1.00 96.19 178 ILE A C 1
ATOM 1399 O O . ILE A 1 178 ? 10.879 -1.987 -29.031 1.00 96.19 178 ILE A O 1
ATOM 1403 N N . ARG A 1 179 ? 11.550 -1.583 -26.929 1.00 96.06 179 ARG A N 1
ATOM 1404 C CA . ARG A 1 179 ? 11.983 -0.193 -27.151 1.00 96.06 179 ARG A CA 1
ATOM 1405 C C . ARG A 1 179 ? 12.860 -0.029 -28.390 1.00 96.06 179 ARG A C 1
ATOM 1407 O O . ARG A 1 179 ? 12.688 0.945 -29.109 1.00 96.06 179 ARG A O 1
ATOM 1414 N N . ALA A 1 180 ? 13.777 -0.963 -28.649 1.00 94.62 180 ALA A N 1
ATOM 1415 C CA . ALA A 1 180 ? 14.698 -0.890 -29.789 1.00 94.62 180 ALA A CA 1
ATOM 1416 C C . ALA A 1 180 ? 13.990 -0.915 -31.159 1.00 94.62 180 ALA A C 1
ATOM 1418 O O . ALA A 1 180 ? 14.592 -0.552 -32.164 1.00 94.6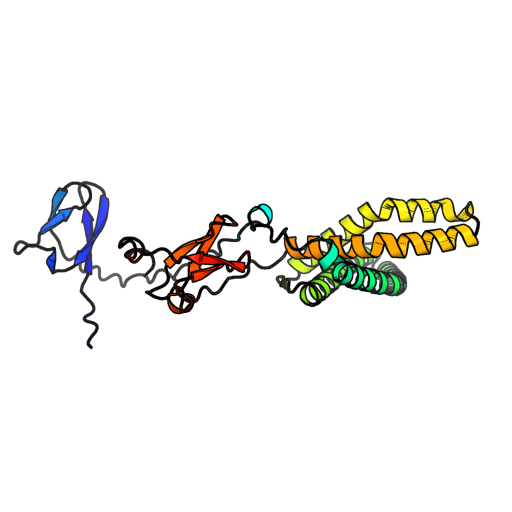2 180 ALA A O 1
ATOM 1419 N N . THR A 1 181 ? 12.726 -1.343 -31.194 1.00 97.12 181 THR A N 1
ATOM 1420 C CA . THR A 1 181 ? 11.896 -1.420 -32.406 1.00 97.12 181 THR A CA 1
ATOM 1421 C C . THR A 1 181 ? 10.913 -0.258 -32.544 1.00 97.12 181 THR A C 1
ATOM 1423 O O . THR A 1 181 ? 10.293 -0.107 -33.594 1.00 97.12 181 THR A O 1
ATOM 1426 N N . LEU A 1 182 ? 10.754 0.560 -31.498 1.00 96.62 182 LEU A N 1
ATOM 1427 C CA . LEU A 1 182 ? 9.825 1.683 -31.480 1.00 96.62 182 LEU A CA 1
ATOM 1428 C C . LEU A 1 182 ? 10.541 2.969 -31.894 1.00 96.62 182 LEU A C 1
ATOM 1430 O O . LEU A 1 182 ? 11.664 3.238 -31.468 1.00 96.62 182 LEU A O 1
ATOM 1434 N N . ASP A 1 183 ? 9.849 3.792 -32.677 1.00 97.81 183 ASP A N 1
ATOM 1435 C CA . ASP A 1 183 ? 10.271 5.167 -32.919 1.00 97.81 183 ASP A CA 1
ATOM 1436 C C . ASP A 1 183 ? 10.376 5.951 -31.594 1.00 97.81 183 ASP A C 1
ATOM 1438 O O . ASP A 1 183 ? 9.590 5.739 -30.664 1.00 97.81 183 ASP A O 1
ATOM 1442 N N . LEU A 1 184 ? 11.346 6.869 -31.503 1.00 96.56 184 LEU A N 1
ATOM 1443 C CA . LEU A 1 184 ? 11.610 7.629 -30.279 1.00 96.56 184 LEU A CA 1
ATOM 1444 C C . LEU A 1 184 ? 10.402 8.478 -29.863 1.00 96.56 184 LEU A C 1
ATOM 1446 O O . LEU A 1 184 ? 10.080 8.532 -28.674 1.00 96.56 184 LEU A O 1
ATOM 1450 N N . THR A 1 185 ? 9.727 9.124 -30.817 1.00 97.94 185 THR A N 1
ATOM 1451 C CA . THR A 1 185 ? 8.543 9.942 -30.536 1.00 97.94 185 THR A CA 1
ATOM 1452 C C . THR A 1 185 ? 7.410 9.067 -30.017 1.00 97.94 185 THR A C 1
ATOM 1454 O O . THR A 1 185 ? 6.814 9.393 -28.989 1.00 97.94 185 THR A O 1
ATOM 1457 N N . LEU A 1 186 ? 7.156 7.922 -30.659 1.00 96.62 186 LEU A N 1
ATOM 1458 C CA . LEU A 1 186 ? 6.142 6.972 -30.197 1.00 96.62 186 LEU A CA 1
ATOM 1459 C C . LEU A 1 186 ? 6.455 6.431 -28.793 1.00 96.62 186 LEU A C 1
ATOM 1461 O O . LEU A 1 186 ? 5.565 6.372 -27.945 1.00 96.62 186 LEU A O 1
ATOM 1465 N N . TYR A 1 187 ? 7.715 6.081 -28.524 1.00 96.88 187 TYR A N 1
ATOM 1466 C CA . TYR A 1 187 ? 8.149 5.617 -27.208 1.00 96.88 187 TYR A CA 1
ATOM 1467 C C . TYR A 1 187 ? 7.893 6.673 -26.127 1.00 96.88 187 TYR A C 1
ATOM 1469 O O . TYR A 1 187 ? 7.309 6.356 -25.094 1.00 96.88 187 TYR A O 1
ATOM 1477 N N . ILE A 1 188 ? 8.267 7.934 -26.369 1.00 96.62 188 ILE A N 1
ATOM 1478 C CA . ILE A 1 188 ? 8.039 9.030 -25.416 1.00 96.62 188 ILE A CA 1
ATOM 1479 C C . ILE A 1 188 ? 6.540 9.208 -25.135 1.00 96.62 188 ILE A C 1
ATOM 1481 O O . ILE A 1 188 ? 6.147 9.279 -23.970 1.00 96.62 188 ILE A O 1
ATOM 1485 N N . LEU A 1 189 ? 5.694 9.227 -26.171 1.00 97.44 189 LEU A N 1
ATOM 1486 C CA . LEU A 1 189 ? 4.239 9.345 -26.008 1.00 97.44 189 LEU A CA 1
ATOM 1487 C C . LEU A 1 189 ? 3.656 8.197 -25.173 1.00 97.44 189 LEU A C 1
ATOM 1489 O O . LEU A 1 189 ? 2.826 8.429 -24.294 1.00 97.44 189 LEU A O 1
ATOM 1493 N N . LEU A 1 190 ? 4.126 6.970 -25.402 1.00 96.94 190 LEU A N 1
ATOM 1494 C CA . LEU A 1 190 ? 3.689 5.794 -24.656 1.00 96.94 190 LEU A CA 1
ATOM 1495 C C . LEU A 1 190 ? 4.131 5.843 -23.184 1.00 96.94 190 LEU A C 1
ATOM 1497 O O . LEU A 1 190 ? 3.351 5.487 -22.304 1.00 96.94 190 LEU A O 1
ATOM 1501 N N . GLN A 1 191 ? 5.333 6.352 -22.895 1.00 95.12 191 GLN A N 1
ATOM 1502 C CA . GLN A 1 191 ? 5.796 6.561 -21.517 1.00 95.12 191 GLN A CA 1
ATOM 1503 C C . GLN A 1 191 ? 4.960 7.617 -20.782 1.00 95.12 191 GLN A C 1
ATOM 1505 O O . GLN A 1 191 ? 4.601 7.413 -19.624 1.00 95.12 191 GLN A O 1
ATOM 1510 N N . PHE A 1 192 ? 4.590 8.718 -21.447 1.00 96.56 192 PHE A N 1
ATOM 1511 C CA . PHE A 1 192 ? 3.677 9.708 -20.865 1.00 96.56 192 PHE A CA 1
ATOM 1512 C C . PHE A 1 192 ? 2.290 9.123 -20.592 1.00 96.56 192 PHE A C 1
ATOM 1514 O O . PHE A 1 192 ? 1.728 9.351 -19.519 1.00 96.56 192 PHE A O 1
ATOM 1521 N N . LEU A 1 193 ? 1.754 8.333 -21.526 1.00 97.50 193 LEU A N 1
ATOM 1522 C CA . LEU A 1 193 ? 0.485 7.639 -21.331 1.00 97.50 193 LEU A CA 1
ATOM 1523 C C . LEU A 1 193 ? 0.554 6.690 -20.128 1.00 97.50 193 LEU A C 1
ATOM 1525 O O . LEU A 1 193 ? -0.338 6.714 -19.279 1.00 97.50 193 LEU A O 1
ATOM 1529 N N . PHE A 1 194 ? 1.626 5.902 -20.009 1.00 96.69 194 PHE A N 1
ATOM 1530 C CA . PHE A 1 194 ? 1.822 5.037 -18.851 1.00 96.69 194 PHE A CA 1
ATOM 1531 C C . PHE A 1 194 ? 1.937 5.816 -17.555 1.00 96.69 194 PHE A C 1
ATOM 1533 O O . PHE A 1 194 ? 1.286 5.433 -16.591 1.00 96.69 194 PHE A O 1
ATOM 1540 N N . LEU A 1 195 ? 2.680 6.921 -17.522 1.00 95.62 195 LEU A N 1
ATOM 1541 C CA . LEU A 1 195 ? 2.754 7.761 -16.332 1.00 95.62 195 LEU A CA 1
ATOM 1542 C C . LEU A 1 195 ? 1.353 8.203 -15.885 1.00 95.62 195 LEU A C 1
ATOM 1544 O O . LEU A 1 195 ? 1.022 8.059 -14.713 1.00 95.62 195 LEU A O 1
ATOM 1548 N N . ILE A 1 196 ? 0.504 8.671 -16.803 1.00 97.06 196 ILE A N 1
ATOM 1549 C CA . ILE A 1 196 ? -0.857 9.129 -16.483 1.00 97.06 196 ILE A CA 1
ATOM 1550 C C . ILE A 1 196 ? -1.738 7.976 -15.980 1.00 97.06 196 ILE A C 1
ATOM 1552 O O . ILE A 1 196 ? -2.435 8.134 -14.979 1.00 97.06 196 ILE A O 1
ATOM 1556 N N . VAL A 1 197 ? -1.706 6.822 -16.654 1.00 97.69 197 VAL A N 1
ATOM 1557 C CA . VAL A 1 197 ? -2.583 5.677 -16.349 1.00 97.69 197 VAL A CA 1
ATOM 1558 C C . VAL A 1 197 ? -2.129 4.919 -15.101 1.00 97.69 197 VAL A C 1
ATOM 1560 O O . VAL A 1 197 ? -2.951 4.572 -14.257 1.00 97.69 197 VAL A O 1
ATOM 1563 N N . TYR A 1 198 ? -0.830 4.665 -14.956 1.00 97.50 198 TYR A N 1
ATOM 1564 C CA . TYR A 1 198 ? -0.290 3.849 -13.867 1.00 97.50 198 TYR A CA 1
ATOM 1565 C C . TYR A 1 198 ? -0.144 4.606 -12.557 1.00 97.50 198 TYR A C 1
ATOM 1567 O O . TYR A 1 198 ? -0.193 3.980 -11.503 1.00 97.50 198 TYR A O 1
ATOM 1575 N N . THR A 1 199 ? -0.032 5.934 -12.591 1.00 97.62 199 THR A N 1
ATOM 1576 C CA . THR A 1 199 ? 0.013 6.754 -11.377 1.00 97.62 199 THR A CA 1
ATOM 1577 C C . THR A 1 199 ? -1.153 6.451 -10.417 1.00 97.62 199 THR A C 1
ATOM 1579 O O . THR A 1 199 ? -0.891 6.008 -9.300 1.00 97.62 199 THR A O 1
ATOM 1582 N N . PRO A 1 200 ? -2.439 6.586 -10.796 1.00 97.94 200 PRO A N 1
ATOM 1583 C CA . PRO A 1 200 ? -3.540 6.261 -9.886 1.00 97.94 200 PRO A CA 1
ATOM 1584 C C . PRO A 1 200 ? -3.584 4.772 -9.504 1.00 97.94 200 PRO A C 1
ATOM 1586 O O . PRO A 1 200 ? -3.972 4.453 -8.380 1.00 97.94 200 PRO A O 1
ATOM 1589 N N . ILE A 1 201 ? -3.144 3.865 -10.387 1.00 97.69 201 ILE A N 1
ATOM 1590 C CA . ILE A 1 201 ? -3.057 2.426 -10.088 1.00 97.69 201 ILE A CA 1
ATOM 1591 C C . ILE A 1 201 ? -2.038 2.174 -8.969 1.00 97.69 201 ILE A C 1
ATOM 1593 O O . ILE A 1 201 ? -2.333 1.460 -8.015 1.00 97.69 201 ILE A O 1
ATOM 1597 N N . TYR A 1 202 ? -0.862 2.797 -9.024 1.00 97.88 202 TYR A N 1
ATOM 1598 C CA . TYR A 1 202 ? 0.149 2.692 -7.972 1.00 97.88 202 TYR A CA 1
ATOM 1599 C C . TYR A 1 202 ? -0.303 3.330 -6.659 1.00 97.88 202 TYR A C 1
ATOM 1601 O O . TYR A 1 202 ? -0.038 2.772 -5.595 1.00 97.88 202 TYR A O 1
ATOM 1609 N N . GLY A 1 203 ? -1.041 4.442 -6.715 1.00 97.50 203 GLY A N 1
ATOM 1610 C CA . GLY A 1 203 ? -1.695 5.002 -5.531 1.00 97.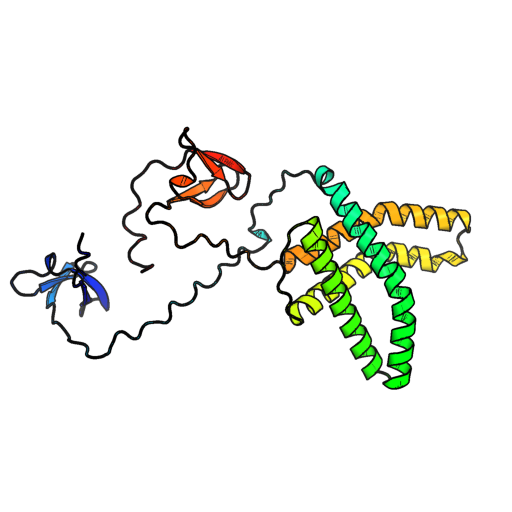50 203 GLY A CA 1
ATOM 1611 C C . GLY A 1 203 ? -2.682 4.022 -4.898 1.00 97.50 203 GLY A C 1
ATOM 1612 O O . GLY A 1 203 ? -2.664 3.814 -3.686 1.00 97.50 203 GLY A O 1
ATOM 1613 N N . PHE A 1 204 ? -3.492 3.354 -5.725 1.00 96.75 204 PHE A N 1
ATOM 1614 C CA . PHE A 1 204 ? -4.422 2.323 -5.269 1.00 96.75 204 PHE A CA 1
ATOM 1615 C C . PHE A 1 204 ? -3.699 1.134 -4.632 1.00 96.75 204 PHE A C 1
ATOM 1617 O O . PHE A 1 204 ? -4.068 0.733 -3.531 1.00 96.75 204 PHE A O 1
ATOM 1624 N N . ILE A 1 205 ? -2.643 0.610 -5.264 1.00 97.75 205 ILE A N 1
ATOM 1625 C CA . ILE A 1 205 ? -1.828 -0.480 -4.705 1.00 97.75 205 ILE A CA 1
ATOM 1626 C C . ILE A 1 205 ? -1.224 -0.066 -3.360 1.00 97.75 205 ILE A C 1
ATOM 1628 O O . ILE A 1 205 ? -1.309 -0.824 -2.396 1.00 97.75 205 ILE A O 1
ATOM 1632 N N . GLY A 1 206 ? -0.648 1.137 -3.270 1.00 97.31 206 GLY A N 1
ATOM 1633 C CA . GLY A 1 206 ? -0.050 1.647 -2.036 1.00 97.31 206 GLY A CA 1
ATOM 1634 C C . GLY A 1 206 ? -1.051 1.682 -0.881 1.00 97.31 206 GLY A C 1
ATOM 1635 O O . GLY A 1 206 ? -0.797 1.102 0.180 1.00 97.31 206 GLY A O 1
ATOM 1636 N N . ARG A 1 207 ? -2.230 2.274 -1.124 1.00 95.31 207 ARG A N 1
ATOM 1637 C CA . ARG A 1 207 ? -3.359 2.283 -0.182 1.00 95.31 207 ARG A CA 1
ATOM 1638 C C . ARG A 1 207 ?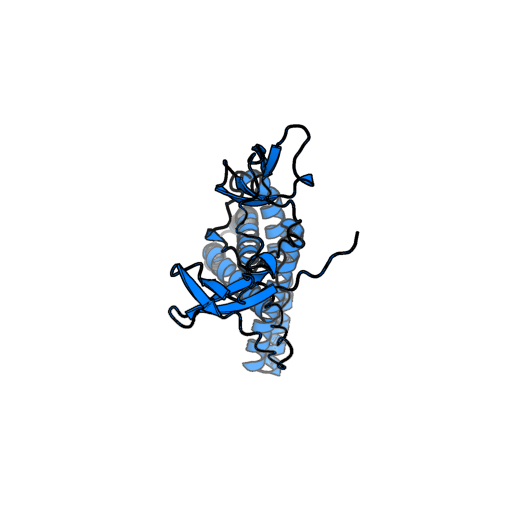 -3.815 0.868 0.177 1.00 95.31 207 ARG A C 1
ATOM 1640 O O . ARG A 1 207 ? -4.012 0.583 1.354 1.00 95.31 207 ARG A O 1
ATOM 1647 N N . PHE A 1 208 ? -3.991 -0.005 -0.812 1.00 94.62 208 PHE A N 1
ATOM 1648 C CA . PHE A 1 208 ? -4.462 -1.377 -0.615 1.00 94.62 208 PHE A CA 1
ATOM 1649 C C . PHE A 1 208 ? -3.520 -2.169 0.295 1.00 94.62 208 PHE A C 1
ATOM 1651 O O . PHE A 1 208 ? -3.966 -2.770 1.272 1.00 94.62 208 PHE A O 1
ATOM 1658 N N . VAL A 1 209 ? -2.212 -2.102 0.032 1.00 96.12 209 VAL A N 1
ATOM 1659 C CA . VAL A 1 209 ? -1.198 -2.710 0.898 1.00 96.12 209 VAL A CA 1
ATOM 1660 C C . VAL A 1 209 ? -1.286 -2.115 2.297 1.00 96.12 209 VAL A C 1
ATOM 1662 O O . VAL A 1 209 ? -1.329 -2.862 3.265 1.00 96.12 209 VAL A O 1
ATOM 1665 N N . ALA A 1 210 ? -1.365 -0.791 2.434 1.00 94.38 210 ALA A N 1
ATOM 1666 C CA . ALA A 1 210 ? -1.411 -0.167 3.751 1.00 94.38 210 ALA A CA 1
ATOM 1667 C C . ALA A 1 210 ? -2.630 -0.586 4.584 1.00 94.38 210 ALA A C 1
ATOM 1669 O O . ALA A 1 210 ? -2.481 -0.857 5.771 1.00 94.38 210 ALA A O 1
ATOM 1670 N N . LEU A 1 211 ? -3.806 -0.711 3.964 1.00 89.62 211 LEU A N 1
ATOM 1671 C CA . LEU A 1 211 ? -5.021 -1.191 4.629 1.00 89.62 211 LEU A CA 1
ATOM 1672 C C . LEU A 1 211 ? -4.881 -2.620 5.165 1.00 89.62 211 LEU A C 1
ATOM 1674 O O . LEU A 1 211 ? -5.448 -2.939 6.207 1.00 89.62 211 LEU A O 1
ATOM 1678 N N . HIS A 1 212 ? -4.126 -3.478 4.476 1.00 90.25 212 HIS A N 1
ATOM 1679 C CA . HIS A 1 212 ? -3.930 -4.867 4.896 1.00 90.25 212 HIS A CA 1
ATOM 1680 C C . HIS A 1 212 ? -3.093 -4.995 6.178 1.00 90.25 212 HIS A C 1
ATOM 1682 O O . HIS A 1 212 ? -3.230 -5.965 6.917 1.00 90.25 212 HIS A O 1
ATOM 1688 N N . PHE A 1 213 ? -2.250 -4.001 6.454 1.00 92.50 213 PHE A N 1
ATOM 1689 C CA . PHE A 1 213 ? -1.359 -3.951 7.616 1.00 92.50 213 PHE A CA 1
ATOM 1690 C C . PHE A 1 213 ? -1.740 -2.849 8.617 1.00 92.50 213 PHE A C 1
ATOM 1692 O O . PHE A 1 213 ? -0.978 -2.555 9.544 1.00 92.50 213 PHE A O 1
ATOM 1699 N N . GLU A 1 214 ? -2.899 -2.215 8.437 1.00 89.25 214 GLU A N 1
ATOM 1700 C CA . GLU A 1 214 ? -3.394 -1.211 9.370 1.00 89.25 214 GLU A CA 1
ATOM 1701 C C . GLU A 1 214 ? -3.493 -1.828 10.767 1.00 89.25 214 GLU A C 1
ATOM 1703 O O . GLU A 1 214 ? -4.006 -2.942 10.936 1.00 89.25 214 GLU A O 1
ATOM 1708 N N . LYS A 1 215 ? -3.017 -1.099 11.783 1.00 85.81 215 LYS A N 1
ATOM 1709 C CA . LYS A 1 215 ? -3.308 -1.460 13.169 1.00 85.81 215 LYS A CA 1
ATOM 1710 C C . LYS A 1 215 ? -4.817 -1.568 13.280 1.00 85.81 215 LYS A C 1
ATOM 1712 O O . LYS A 1 215 ? -5.520 -0.660 12.838 1.00 85.81 215 LYS A O 1
ATOM 1717 N N . GLY A 1 216 ? -5.323 -2.630 13.905 1.00 69.12 216 GLY A N 1
ATOM 1718 C CA . GLY A 1 216 ? -6.667 -2.544 14.458 1.00 69.12 216 GLY A CA 1
ATOM 1719 C C . GLY A 1 216 ? -6.711 -1.244 15.252 1.00 69.12 216 GLY A C 1
ATOM 1720 O O . GLY A 1 216 ? -5.909 -1.065 16.170 1.00 69.12 216 GLY A O 1
ATOM 1721 N N . LYS A 1 217 ? -7.525 -0.276 14.819 1.00 56.72 217 LYS A N 1
ATOM 1722 C CA . LYS A 1 217 ? -7.774 0.886 15.656 1.00 56.72 217 LYS A CA 1
ATOM 1723 C C . LYS A 1 217 ? -8.466 0.284 16.860 1.00 56.72 2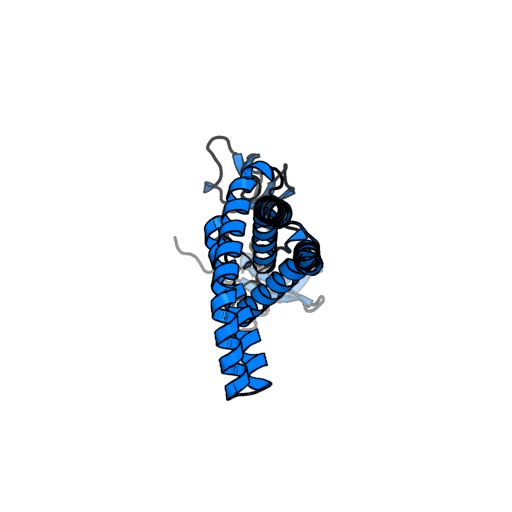17 LYS A C 1
ATOM 1725 O O . LYS A 1 217 ? -9.606 -0.165 16.745 1.00 56.72 217 LYS A O 1
ATOM 1730 N N . VAL A 1 218 ? -7.747 0.211 17.978 1.00 47.75 218 VAL A N 1
ATOM 1731 C CA . VAL A 1 218 ? -8.395 0.160 19.276 1.00 47.75 218 VAL A CA 1
ATOM 1732 C C . VAL A 1 218 ? -9.159 1.464 19.294 1.00 47.75 218 VAL A C 1
ATOM 1734 O O . VAL A 1 218 ? -8.600 2.536 19.523 1.00 47.75 218 VAL A O 1
ATOM 1737 N N . TYR A 1 219 ? -10.423 1.399 18.886 1.00 52.69 219 TYR A N 1
ATOM 1738 C CA . TYR A 1 219 ? -11.352 2.406 19.319 1.00 52.69 219 TYR A CA 1
ATOM 1739 C C . TYR A 1 219 ? -11.261 2.269 20.823 1.00 52.69 219 TYR A C 1
ATOM 1741 O O . TYR A 1 219 ? -11.720 1.267 21.374 1.00 52.69 219 TYR A O 1
ATOM 1749 N N . ASP A 1 220 ? -10.568 3.214 21.454 1.00 45.41 220 ASP A N 1
ATOM 1750 C CA . ASP A 1 220 ? -10.703 3.455 22.873 1.00 45.41 220 ASP A CA 1
ATOM 1751 C C . ASP A 1 220 ? -12.160 3.887 23.021 1.00 45.41 220 ASP A C 1
ATOM 1753 O O . ASP A 1 220 ? -12.516 5.065 23.044 1.00 45.41 220 ASP A O 1
ATOM 1757 N N . MET A 1 221 ? -13.048 2.892 22.979 1.00 53.44 221 MET A N 1
ATOM 1758 C CA . MET A 1 221 ? -14.387 2.970 23.503 1.00 53.44 221 MET A CA 1
ATOM 1759 C C . MET A 1 221 ? -14.133 3.045 24.996 1.00 53.44 221 MET A C 1
ATOM 1761 O O . MET A 1 221 ? -14.270 2.038 25.689 1.00 53.44 221 MET A O 1
ATOM 1765 N N . GLY A 1 222 ? -13.599 4.197 25.433 1.00 54.50 222 GLY A N 1
ATOM 1766 C CA . GLY A 1 222 ? -13.096 4.412 26.777 1.00 54.50 222 GLY A CA 1
ATOM 1767 C C . GLY A 1 222 ? -14.118 3.830 27.719 1.00 54.50 222 GLY A C 1
ATOM 1768 O O . GLY A 1 222 ? -15.303 4.040 27.459 1.00 54.50 222 GLY A O 1
ATOM 1769 N N . LYS A 1 223 ? -13.650 3.009 28.678 1.00 59.47 223 LYS A N 1
ATOM 1770 C CA . LYS A 1 223 ? -14.454 2.084 29.503 1.00 59.47 223 LYS A CA 1
ATOM 1771 C C . LYS A 1 223 ? -15.938 2.390 29.365 1.00 59.47 223 LYS A C 1
ATOM 1773 O O . LYS A 1 223 ? -16.317 3.447 29.883 1.00 59.47 223 LYS A O 1
ATOM 1778 N N . PRO A 1 224 ? -16.724 1.549 28.656 1.00 59.59 224 PRO A N 1
ATOM 1779 C CA . PRO A 1 224 ? -18.078 1.895 28.261 1.00 59.59 224 PRO A CA 1
ATOM 1780 C C . PRO A 1 224 ? -18.754 2.529 29.459 1.00 59.59 224 PRO A C 1
ATOM 1782 O O . PRO A 1 224 ? -18.844 1.919 30.530 1.00 59.59 224 PRO A O 1
ATOM 1785 N N . SER A 1 225 ? -19.095 3.808 29.306 1.00 67.25 225 SER A N 1
ATOM 1786 C CA . SER A 1 225 ? -19.795 4.549 30.337 1.00 67.25 225 SER A CA 1
ATOM 1787 C C . SER A 1 225 ? -20.951 3.696 30.834 1.00 67.25 225 SER A C 1
ATOM 1789 O O . SER A 1 225 ? -21.538 2.921 30.075 1.00 67.25 225 SER A O 1
ATOM 1791 N N . LYS A 1 226 ? -21.319 3.841 32.107 1.00 76.62 226 LYS A N 1
ATOM 1792 C CA . LYS A 1 226 ? -22.463 3.107 32.666 1.00 76.62 226 LYS A CA 1
ATOM 1793 C C . LYS A 1 226 ? -23.756 3.334 31.864 1.00 76.62 226 LYS A C 1
ATOM 1795 O O . LYS A 1 226 ? -24.695 2.560 32.013 1.00 76.62 226 LYS A O 1
ATOM 1800 N N . THR A 1 227 ? -23.799 4.375 31.029 1.00 78.69 227 THR A N 1
ATOM 1801 C CA . THR A 1 227 ? -24.920 4.729 30.153 1.00 78.69 227 THR A CA 1
ATOM 1802 C C . THR A 1 227 ? -24.740 4.292 28.693 1.00 78.69 227 THR A C 1
ATOM 1804 O O . THR A 1 227 ? -25.658 4.474 27.894 1.00 78.69 227 THR A O 1
ATOM 1807 N N . ALA A 1 228 ? -23.601 3.702 28.316 1.00 82.38 228 ALA A N 1
ATOM 1808 C CA . ALA A 1 228 ? -23.340 3.290 26.943 1.00 82.38 228 ALA A CA 1
ATOM 1809 C C . ALA A 1 228 ? -24.270 2.141 26.519 1.00 82.38 228 ALA A C 1
ATOM 1811 O O . ALA A 1 228 ? -24.349 1.104 27.181 1.00 82.38 228 ALA A O 1
ATOM 1812 N N . ARG A 1 229 ? -24.959 2.299 25.382 1.00 83.50 229 ARG A N 1
ATOM 1813 C CA . ARG A 1 229 ? -25.852 1.270 24.822 1.00 83.50 229 ARG A CA 1
ATOM 1814 C C . ARG A 1 229 ? -25.360 0.795 23.470 1.00 83.50 229 ARG A C 1
ATOM 1816 O O . ARG A 1 229 ? -24.899 1.578 22.639 1.00 83.50 229 ARG A O 1
ATOM 1823 N N . ARG A 1 230 ? -25.503 -0.508 23.238 1.00 86.06 230 ARG A N 1
ATOM 1824 C CA . ARG A 1 230 ? -25.194 -1.137 21.957 1.00 86.06 230 ARG A CA 1
ATOM 1825 C C . ARG A 1 230 ? -26.325 -0.847 20.972 1.00 86.06 230 ARG A C 1
ATOM 1827 O O . ARG A 1 230 ? -27.464 -1.228 21.225 1.00 86.06 230 ARG A O 1
ATOM 1834 N N . ALA A 1 231 ? -26.019 -0.210 19.846 1.00 89.88 231 ALA A N 1
ATOM 1835 C CA . ALA A 1 231 ? -26.994 0.043 18.789 1.00 89.88 231 ALA A CA 1
ATOM 1836 C C . ALA A 1 231 ? -26.459 -0.415 17.429 1.00 89.88 231 ALA A C 1
ATOM 1838 O O . ALA A 1 231 ? -25.293 -0.197 17.089 1.00 89.88 231 ALA A O 1
ATOM 1839 N N . LYS A 1 232 ? -27.331 -1.064 16.651 1.00 91.19 232 LYS A N 1
ATOM 1840 C CA . LYS A 1 232 ? -27.045 -1.509 15.286 1.00 91.19 232 LYS A CA 1
ATOM 1841 C C . LYS A 1 232 ? -27.546 -0.455 14.305 1.00 91.19 232 LYS A C 1
ATOM 1843 O O . LYS A 1 232 ? -28.727 -0.118 14.315 1.00 91.19 232 LYS A O 1
ATOM 1848 N N . CYS A 1 233 ? -26.661 0.062 13.459 1.00 87.19 233 CYS A N 1
ATOM 1849 C CA . CYS A 1 233 ? -27.032 1.036 12.442 1.00 87.19 233 CYS A CA 1
ATOM 1850 C C . CYS A 1 233 ? -27.967 0.388 11.402 1.00 87.19 233 CYS A C 1
ATOM 1852 O O . CYS A 1 233 ? -27.591 -0.635 10.824 1.00 87.19 233 CYS A O 1
ATOM 1854 N N . PRO A 1 234 ? -29.142 0.978 11.106 1.00 90.12 234 PRO A N 1
ATOM 1855 C CA . PRO A 1 234 ? -30.079 0.424 10.129 1.00 90.12 234 PRO A CA 1
ATOM 1856 C C . PRO A 1 234 ? -29.579 0.530 8.681 1.00 90.12 234 PRO A C 1
ATOM 1858 O O . PRO A 1 234 ? -30.084 -0.187 7.828 1.00 90.12 234 PRO A O 1
ATOM 1861 N N . ASN A 1 235 ? -28.595 1.398 8.404 1.00 81.38 235 ASN A N 1
ATOM 1862 C CA . ASN A 1 235 ? -28.051 1.583 7.057 1.00 81.38 235 ASN A CA 1
ATOM 1863 C C . ASN A 1 235 ? -26.923 0.585 6.735 1.00 81.38 235 ASN A C 1
ATOM 1865 O O . ASN A 1 235 ? -26.998 -0.142 5.755 1.00 81.38 235 ASN A O 1
ATOM 1869 N N . CYS A 1 236 ? -25.885 0.509 7.577 1.00 70.62 236 CYS A N 1
ATOM 1870 C CA . CYS A 1 236 ? -24.694 -0.313 7.296 1.00 70.62 236 CYS A CA 1
ATOM 1871 C C . CYS A 1 236 ? -24.575 -1.592 8.142 1.00 70.62 236 CYS A C 1
ATOM 1873 O O . CYS A 1 236 ? -23.553 -2.268 8.079 1.00 70.62 236 CYS A O 1
ATOM 1875 N N . ALA A 1 237 ? -25.567 -1.902 8.985 1.00 79.44 237 ALA A N 1
ATOM 1876 C CA . ALA A 1 237 ? -25.583 -3.045 9.910 1.00 79.44 237 ALA A CA 1
ATOM 1877 C C . ALA A 1 237 ? -24.441 -3.099 10.952 1.00 79.44 237 ALA A C 1
ATOM 1879 O O . ALA A 1 237 ? -24.406 -4.025 11.768 1.00 79.44 237 ALA A O 1
ATOM 1880 N N . ALA A 1 238 ? -23.549 -2.105 10.977 1.00 75.12 238 ALA A N 1
ATOM 1881 C CA . ALA A 1 238 ? -22.490 -1.989 11.969 1.00 75.12 238 ALA A CA 1
ATOM 1882 C C . ALA A 1 238 ? -23.075 -1.786 13.369 1.00 75.12 238 ALA A C 1
ATOM 1884 O O . ALA A 1 238 ? -24.094 -1.111 13.534 1.00 75.12 238 ALA A O 1
ATOM 1885 N N . THR A 1 239 ? -22.436 -2.367 14.379 1.00 81.12 239 THR A N 1
ATOM 1886 C CA . THR A 1 239 ? -22.892 -2.275 15.767 1.00 81.12 239 THR A CA 1
ATOM 1887 C C . THR A 1 239 ? -21.825 -1.607 16.617 1.00 81.12 239 THR A C 1
ATOM 1889 O O . THR A 1 239 ? -20.698 -2.087 16.659 1.00 81.12 239 THR A O 1
ATOM 1892 N N . TYR A 1 240 ? -22.202 -0.527 17.299 1.00 82.69 240 TYR A N 1
ATOM 1893 C CA . TYR A 1 240 ? -21.319 0.261 18.159 1.00 82.69 240 TYR A CA 1
ATOM 1894 C C . TYR A 1 240 ? -21.961 0.477 19.525 1.00 82.69 240 TYR A C 1
ATOM 1896 O O . TYR A 1 240 ? -23.178 0.335 19.680 1.00 82.69 240 TYR A O 1
ATOM 1904 N N . PHE A 1 241 ? -21.136 0.838 20.503 1.00 84.38 241 PHE A N 1
ATOM 1905 C CA . PHE A 1 241 ? -21.605 1.403 21.758 1.00 84.38 241 PHE A CA 1
ATOM 1906 C C . PHE A 1 241 ? -21.681 2.921 21.613 1.00 84.38 241 PHE A C 1
ATOM 1908 O O . PHE A 1 241 ? -20.736 3.556 21.147 1.00 84.38 241 PHE A O 1
ATOM 1915 N N . TYR A 1 242 ? -22.817 3.491 21.996 1.00 86.38 242 TYR A N 1
ATOM 1916 C CA . TYR A 1 242 ? -23.026 4.931 22.022 1.00 86.38 242 TYR A CA 1
ATOM 1917 C C . TYR A 1 242 ? -23.341 5.349 23.445 1.00 86.38 242 TYR A C 1
ATOM 1919 O O . TYR A 1 242 ? -24.201 4.753 24.096 1.00 86.38 242 TYR A O 1
ATOM 1927 N N . ASP A 1 243 ? -22.636 6.369 23.909 1.00 86.06 243 ASP A N 1
ATOM 1928 C CA . ASP A 1 243 ? -22.937 7.037 25.164 1.00 86.06 243 ASP A CA 1
ATOM 1929 C C . ASP A 1 243 ? -24.198 7.905 25.005 1.00 86.06 243 ASP A C 1
ATOM 1931 O O . ASP A 1 243 ? -24.477 8.394 23.907 1.00 86.06 243 ASP A O 1
ATOM 1935 N N . GLU A 1 244 ? -24.949 8.136 26.083 1.00 87.75 244 GLU A N 1
ATOM 1936 C CA . GLU A 1 244 ? -26.091 9.064 26.064 1.00 87.75 244 GLU A CA 1
ATOM 1937 C C . GLU A 1 244 ? -25.679 10.484 25.631 1.00 87.75 244 GLU A C 1
ATOM 1939 O O . GLU A 1 244 ? -26.452 11.175 24.975 1.00 87.75 244 GLU A O 1
ATOM 1944 N N . SER A 1 245 ? -24.431 10.888 25.883 1.00 87.81 245 SER A N 1
ATOM 1945 C CA . SER A 1 245 ? -23.848 12.139 25.374 1.00 87.81 245 SER A CA 1
ATOM 1946 C C . SER A 1 245 ? -23.666 12.187 23.849 1.00 87.81 245 SER A C 1
ATOM 1948 O O . SER A 1 245 ? -23.505 13.268 23.287 1.00 87.81 245 SER A O 1
ATOM 1950 N N . SER A 1 246 ? -23.696 11.040 23.161 1.00 88.25 246 SER A N 1
ATOM 1951 C CA . SER A 1 246 ? -23.639 10.962 21.691 1.00 88.25 246 SER A CA 1
ATOM 1952 C C . SER A 1 246 ? -25.004 11.170 21.026 1.00 88.25 246 SER A C 1
ATOM 1954 O O . SER A 1 246 ? -25.083 11.206 19.795 1.00 88.25 246 SER A O 1
ATOM 1956 N N . VAL A 1 247 ? -26.076 11.260 21.818 1.00 91.50 247 VAL A N 1
ATOM 1957 C CA . VAL A 1 247 ? -27.448 11.464 21.353 1.00 91.50 247 VAL A CA 1
ATOM 1958 C C . VAL A 1 247 ? -27.686 12.962 21.163 1.00 91.50 247 VAL A C 1
ATOM 1960 O O . VAL A 1 247 ? -27.486 13.758 22.078 1.00 91.50 247 VAL A O 1
ATOM 1963 N N . ASP A 1 248 ? -28.099 13.366 19.963 1.00 93.56 248 ASP A N 1
ATOM 1964 C CA . ASP A 1 248 ? -28.446 14.758 19.688 1.00 93.56 248 ASP A CA 1
ATOM 1965 C C . ASP A 1 248 ? -29.782 15.162 20.342 1.00 93.56 248 ASP A C 1
ATOM 1967 O O . ASP A 1 248 ? -30.525 14.341 20.885 1.00 93.56 248 ASP A O 1
ATOM 1971 N N . SER A 1 249 ? -30.127 16.451 20.275 1.00 93.94 249 SER A N 1
ATOM 1972 C CA . SER A 1 249 ? -31.378 16.978 20.841 1.00 93.94 249 SER A CA 1
ATOM 1973 C C . SER A 1 249 ? -32.653 16.389 20.219 1.00 93.94 249 SER A C 1
ATOM 1975 O O . SER A 1 249 ? -33.743 16.635 20.730 1.00 93.94 249 SER A O 1
ATOM 1977 N N . GLN A 1 250 ? -32.538 15.623 19.129 1.00 95.06 250 GLN A N 1
ATOM 1978 C CA . GLN A 1 250 ? -33.641 14.925 18.472 1.00 95.06 250 GLN A CA 1
ATOM 1979 C C . GLN A 1 250 ? -33.697 13.433 18.833 1.00 95.06 250 GLN A C 1
ATOM 1981 O O . GLN A 1 250 ? -34.474 12.700 18.220 1.00 95.06 250 GLN A O 1
ATOM 1986 N N . GLY A 1 251 ? -32.874 12.957 19.775 1.00 93.00 251 GLY A N 1
ATOM 1987 C CA . GLY A 1 251 ? -32.823 11.538 20.132 1.00 93.00 251 GLY A CA 1
ATOM 1988 C C . GLY A 1 251 ? -32.082 10.674 19.104 1.00 93.00 251 GLY A C 1
ATOM 1989 O O . GLY A 1 251 ? -32.249 9.452 19.085 1.00 93.00 251 GLY A O 1
ATOM 1990 N N . LYS A 1 252 ? -31.291 11.280 18.208 1.00 95.31 252 LYS A N 1
ATOM 1991 C CA . LYS A 1 252 ? -30.577 10.564 17.147 1.00 95.31 252 LYS A CA 1
ATOM 1992 C C . LYS A 1 252 ? -29.093 10.467 17.448 1.00 95.31 252 LYS A C 1
ATOM 1994 O O . LYS A 1 252 ? -28.472 11.390 17.957 1.00 95.31 252 LYS A O 1
ATOM 1999 N N . ILE A 1 253 ? -28.512 9.344 17.055 1.00 94.25 253 ILE A N 1
ATOM 2000 C CA . ILE A 1 253 ? -27.070 9.109 17.075 1.00 94.25 253 ILE A CA 1
ATOM 2001 C C . ILE A 1 253 ? -26.547 9.046 15.646 1.00 94.25 253 ILE A C 1
ATOM 2003 O O . ILE A 1 253 ? -27.251 8.628 14.723 1.00 94.25 253 ILE A O 1
ATOM 2007 N N . GLN A 1 254 ? -25.299 9.461 15.449 1.00 92.62 254 GLN A N 1
ATOM 2008 C CA . GLN A 1 254 ? -24.622 9.345 14.164 1.00 92.62 254 GLN A CA 1
ATOM 2009 C C . GLN A 1 254 ? -23.813 8.049 14.116 1.00 92.62 254 GLN A C 1
ATOM 2011 O O . GLN A 1 254 ? -22.988 7.794 14.989 1.00 92.62 254 GLN A O 1
ATOM 2016 N N . CYS A 1 255 ? -24.021 7.216 13.095 1.00 83.75 255 CYS A N 1
ATOM 2017 C CA . CYS A 1 255 ? -23.233 6.003 12.930 1.00 83.75 255 CYS A CA 1
ATOM 2018 C C . CYS A 1 255 ? -21.741 6.339 12.782 1.00 83.75 255 CYS A C 1
ATOM 2020 O O . CYS A 1 255 ? -21.372 7.027 11.832 1.00 83.75 255 CYS A O 1
ATOM 2022 N N . GLN A 1 256 ? -20.891 5.808 13.670 1.00 80.88 256 GLN A N 1
ATOM 2023 C CA . GLN A 1 256 ? -19.435 6.000 13.612 1.00 80.88 256 GLN A CA 1
ATOM 2024 C C . GLN A 1 256 ? -18.814 5.393 12.348 1.00 80.88 256 GLN A C 1
ATOM 2026 O O . GLN A 1 256 ? -17.711 5.768 11.962 1.00 80.88 256 GLN A O 1
ATOM 2031 N N . ASN A 1 257 ? -19.533 4.472 11.700 1.00 75.69 257 ASN A N 1
ATOM 2032 C CA . ASN A 1 257 ? -19.119 3.916 10.429 1.00 75.69 257 ASN A CA 1
ATOM 2033 C C . ASN A 1 257 ? -19.551 4.774 9.232 1.00 75.69 257 ASN A C 1
ATOM 2035 O O . ASN A 1 257 ? -18.723 5.428 8.611 1.00 75.69 257 ASN A O 1
ATOM 2039 N N . CYS A 1 258 ? -20.849 4.775 8.908 1.00 71.00 258 CYS A N 1
ATOM 2040 C CA . CYS A 1 258 ? -21.350 5.338 7.651 1.00 71.00 258 CYS A CA 1
ATOM 2041 C C . CYS A 1 258 ? -21.846 6.787 7.769 1.00 71.00 258 CYS A C 1
ATOM 2043 O O . CYS A 1 258 ? -22.357 7.347 6.804 1.00 71.00 258 CYS A O 1
ATOM 2045 N N . GLY A 1 259 ? -21.792 7.394 8.958 1.00 82.62 259 GLY A N 1
ATOM 2046 C CA . GLY A 1 259 ? -22.255 8.764 9.192 1.00 82.62 259 GLY A CA 1
ATOM 2047 C C . GLY A 1 259 ? -23.777 8.961 9.165 1.00 82.62 259 GLY A C 1
ATOM 2048 O O . GLY A 1 259 ? -24.237 10.072 9.426 1.00 82.62 259 GLY A O 1
ATOM 2049 N N . THR A 1 260 ? -24.572 7.921 8.888 1.00 90.00 260 THR A N 1
ATOM 2050 C CA . THR A 1 260 ? -26.042 7.995 8.892 1.00 90.00 260 THR A CA 1
ATOM 2051 C C . THR A 1 260 ? -26.569 8.249 10.299 1.00 90.00 260 THR A C 1
ATOM 2053 O O . THR A 1 260 ? -26.157 7.580 11.248 1.00 90.00 260 THR A O 1
ATOM 2056 N N . ARG A 1 261 ? -27.509 9.189 10.430 1.00 95.62 261 ARG A N 1
ATOM 2057 C CA . ARG A 1 261 ? -28.217 9.461 11.684 1.00 95.62 261 ARG A CA 1
ATOM 2058 C C . ARG A 1 261 ? -29.432 8.553 11.834 1.00 95.62 261 ARG A C 1
ATOM 2060 O O . ARG A 1 261 ? -30.224 8.439 10.902 1.00 95.62 261 ARG A O 1
ATOM 2067 N N . PHE A 1 262 ? -29.594 7.938 12.997 1.00 95.69 262 PHE A N 1
ATOM 2068 C CA . PHE A 1 262 ? -30.727 7.063 13.299 1.00 95.69 262 PHE A CA 1
ATOM 2069 C C . PHE A 1 262 ? -31.157 7.202 14.760 1.00 95.69 262 PHE A C 1
ATOM 2071 O O . PHE A 1 262 ? -30.389 7.691 15.587 1.00 95.69 262 PHE A O 1
ATOM 2078 N N . ASN A 1 263 ? -32.399 6.817 15.062 1.00 95.88 263 ASN A N 1
ATOM 2079 C CA . ASN A 1 263 ? -32.951 6.933 16.411 1.00 95.88 263 ASN A CA 1
ATOM 2080 C C . ASN A 1 263 ? -32.187 6.016 17.368 1.00 95.88 263 ASN A C 1
ATOM 2082 O O . ASN A 1 263 ? -31.961 4.840 17.064 1.00 95.88 263 ASN A O 1
ATOM 2086 N N . PHE A 1 264 ? -31.793 6.560 18.516 1.00 90.94 264 PHE A N 1
ATOM 2087 C CA . PHE A 1 264 ? -31.185 5.775 19.578 1.00 90.94 264 PHE A CA 1
ATOM 2088 C C . PHE A 1 264 ? -32.250 4.843 20.181 1.00 90.94 264 PHE A C 1
ATOM 2090 O O . PHE A 1 264 ? -33.351 5.313 20.462 1.00 90.94 264 PHE A O 1
ATOM 2097 N N . PRO A 1 265 ? -31.994 3.528 20.333 1.00 84.25 265 PRO A N 1
ATOM 2098 C CA . PRO A 1 265 ? -33.010 2.605 20.825 1.00 84.25 265 PRO A CA 1
ATOM 2099 C C . PRO A 1 265 ? -33.489 2.999 22.231 1.00 84.25 265 PRO A C 1
ATOM 2101 O O . PRO A 1 265 ? -32.719 3.007 23.197 1.00 84.25 265 PRO A O 1
ATOM 2104 N N . GLU A 1 266 ? -34.781 3.310 22.334 1.00 81.25 266 GLU A N 1
ATOM 2105 C CA . GLU A 1 266 ? -35.472 3.524 23.601 1.00 81.25 266 GLU A CA 1
ATOM 2106 C C . GLU A 1 266 ? -35.695 2.168 24.282 1.00 81.25 266 GLU A C 1
ATOM 2108 O O . GLU A 1 266 ? -36.305 1.260 23.720 1.00 81.25 266 GLU A O 1
ATOM 2113 N N . GLY A 1 267 ? -35.165 2.002 25.491 1.00 73.44 267 GLY A N 1
ATOM 2114 C CA . GLY A 1 267 ? -35.348 0.783 26.270 1.00 73.44 267 GLY A CA 1
ATOM 2115 C C . GLY A 1 267 ? -34.439 0.732 27.497 1.00 73.44 267 GLY A C 1
ATOM 2116 O O . GLY A 1 267 ? -33.370 1.351 27.489 1.00 73.44 267 GLY A O 1
ATOM 2117 N N . PRO A 1 268 ? -34.852 0.030 28.567 1.00 62.34 268 PRO A N 1
ATOM 2118 C CA . PRO A 1 268 ? -33.998 -0.202 29.722 1.00 62.34 268 PRO A CA 1
ATOM 2119 C C . PRO A 1 268 ? -32.753 -0.983 29.295 1.00 62.34 268 PRO A C 1
ATOM 2121 O O . PRO A 1 268 ? -32.821 -1.864 28.436 1.00 62.34 268 PRO A O 1
ATOM 2124 N N . ILE A 1 269 ? -31.611 -0.657 29.903 1.00 57.12 269 ILE A N 1
ATOM 2125 C CA . ILE A 1 269 ? -30.372 -1.418 29.724 1.00 57.12 269 ILE A CA 1
ATOM 2126 C C . ILE A 1 269 ? -30.699 -2.880 30.063 1.00 57.12 269 ILE A C 1
ATOM 2128 O O . ILE A 1 269 ? -31.191 -3.124 31.169 1.00 57.12 269 ILE A O 1
ATOM 2132 N N . PRO A 1 270 ? -30.468 -3.850 29.156 1.00 58.59 270 PRO A N 1
ATOM 2133 C CA . PRO A 1 270 ? -30.665 -5.248 29.493 1.00 58.59 270 PRO A CA 1
ATOM 2134 C C . PRO A 1 270 ? -29.795 -5.558 30.710 1.00 58.59 270 PRO A C 1
ATOM 2136 O O . PRO A 1 270 ? -28.568 -5.471 30.649 1.00 58.59 270 PRO A O 1
ATOM 2139 N N . SER A 1 271 ? -30.433 -5.885 31.831 1.00 54.56 271 SER A N 1
ATOM 2140 C CA . SER A 1 271 ? -29.826 -5.995 33.163 1.00 54.56 271 SER A CA 1
ATOM 2141 C C . SER A 1 271 ? -28.871 -7.190 33.331 1.00 54.56 271 SER A C 1
ATOM 2143 O O . SER A 1 271 ? -28.596 -7.597 34.453 1.00 54.56 271 SER A O 1
ATOM 2145 N N . GLY A 1 272 ? -28.359 -7.754 32.234 1.00 55.00 272 GLY A N 1
ATOM 2146 C CA . GLY A 1 272 ? -27.528 -8.960 32.214 1.00 55.00 272 GLY A CA 1
ATOM 2147 C C . GLY A 1 272 ? -26.101 -8.780 31.690 1.00 55.00 272 GLY A C 1
ATOM 2148 O O . GLY A 1 272 ? -25.341 -9.731 31.746 1.00 55.00 272 GLY A O 1
ATOM 2149 N N . ILE A 1 273 ? -25.707 -7.601 31.188 1.00 53.81 273 ILE A N 1
ATOM 2150 C CA . ILE A 1 273 ? -24.367 -7.416 30.577 1.00 53.81 273 ILE A CA 1
ATOM 2151 C C . ILE A 1 273 ? -23.336 -6.869 31.592 1.00 53.81 273 ILE A C 1
ATOM 2153 O O . ILE A 1 273 ? -22.131 -6.945 31.381 1.00 53.81 273 ILE A O 1
ATOM 2157 N N . GLY A 1 274 ? -23.792 -6.344 32.735 1.00 48.06 274 GLY A N 1
ATOM 2158 C CA . GLY A 1 274 ? -22.937 -5.654 33.709 1.00 48.06 274 GLY A CA 1
ATOM 2159 C C . GLY A 1 274 ? -22.240 -6.526 34.762 1.00 48.06 274 GLY A C 1
ATOM 2160 O O . GLY A 1 274 ? -21.494 -5.971 35.562 1.00 48.06 274 GLY A O 1
ATOM 2161 N N . SER A 1 275 ? -22.479 -7.842 34.817 1.00 50.06 275 SER A N 1
ATOM 2162 C CA . SER A 1 275 ? -21.898 -8.714 35.859 1.00 50.06 275 SER A CA 1
ATOM 2163 C C . SER A 1 275 ? -20.690 -9.544 35.419 1.00 50.06 275 SER A C 1
ATOM 2165 O O . SER A 1 275 ? -20.093 -10.188 36.273 1.00 50.06 275 SER A O 1
ATOM 2167 N N . GLU A 1 276 ? -20.321 -9.532 34.135 1.00 46.28 276 GLU A N 1
ATOM 2168 C CA . GLU A 1 276 ? -19.175 -10.303 33.608 1.00 46.28 276 GLU A CA 1
ATOM 2169 C C . GLU A 1 276 ? -17.967 -9.430 33.216 1.00 46.28 276 GLU A C 1
ATOM 2171 O O . GLU A 1 276 ? -16.920 -9.960 32.867 1.00 46.28 276 GLU A O 1
ATOM 2176 N N . LEU A 1 277 ? -18.085 -8.096 33.293 1.00 45.38 277 LEU A N 1
ATOM 2177 C CA . LEU A 1 277 ? -17.047 -7.132 32.882 1.00 45.38 277 LEU A CA 1
ATOM 2178 C C . LEU A 1 277 ? -16.508 -6.261 34.042 1.00 45.38 277 LEU A C 1
ATOM 2180 O O . LEU A 1 277 ? -15.972 -5.178 33.797 1.00 45.38 277 LEU A O 1
ATOM 2184 N N . GLN A 1 278 ? -16.667 -6.699 35.298 1.00 42.91 278 GLN A N 1
ATOM 2185 C CA . GLN A 1 278 ? -16.069 -6.062 36.487 1.00 42.91 278 GLN A CA 1
ATOM 2186 C C . GLN A 1 278 ? -15.056 -6.969 37.170 1.00 42.91 278 GLN A C 1
ATOM 2188 O O . GLN A 1 278 ? -15.382 -8.162 37.353 1.00 42.91 278 GLN A O 1
#

Secondary structure (DSSP, 8-state):
-------EEEEE-TTT--EEEEEGGGS-TTSEEE-TTT--EEE-------S----------------GGGS---TTS-HHHHHHHHHHHHHHHHHHHHHHHHHHHHHHHHHHHHHHHHHHHHHHHHHHHHHHHHHHHHHHHHH---B---HHHHHHHHHHHHHHHHHHTHHHHHHHHGGGGS-HHHHHHHHHHHHHHHHHHHHHHHHHHHHHTB--------S--TT-EEEE-TTT--EEEE-GGGS-TTSEEE-TTT--EEEPPPS---TTSTTS--